Protein AF-0000000078267379 (afdb_homodimer)

Foldseek 3Di:
DDFLLNLFAQPAAAAEQAAFVVVVVCCCVVVVHFKHFHAYPVQFGQFMAGPVLVVVVVVPPPPPPVVVCVVPPPNCDPVNSVVVSVVVSRVDGNNVRTGRPAAADERGHHLVRVVCCCVVVVNQKHFYDDPRHTRGMDGPVSSVVVVDPDD/DDFLLNLFAQPAAAAEQAAAVVVVVCCCVVVVHFKHFHAYPVQFGQFMAGPVLVVVVVVPPPPPPVVVCVVPVPNCPPVNSVVVSVVVSRVDGNNVRTGRPAAADERGHHLVRVVCCCVVVVNQKHFYDDPRHTRGMDGPVSSVVVVDPDD

InterPro domains:
  IPR000644 CBS domain [PF00571] (5-57)
  IPR000644 CBS domain [PF00571] (94-147)
  IPR000644 CBS domain [PS51371] (8-65)
  IPR000644 CBS domain [PS51371] (98-151)
  IPR000644 CBS domain [SM00116] (11-59)
  IPR000644 CBS domain [SM00116] (101-148)
  IPR046342 CBS domain superfamily [G3DSA:3.10.580.10] (1-151)
  IPR046342 CBS domain superfamily [SSF54631] (3-147)
  IPR051257 Diverse Function CBS-Domain-Containing Protein [PTHR43080] (3-147)

Nearest PDB structures (foldseek):
  5awe-assembly1_A  TM=8.855E-01  e=1.152E-12  Thermus thermophilus HB8
  3fhm-assembly2_C  TM=8.788E-01  e=1.259E-11  Agrobacterium fabrum str. C58
  4esy-assembly1_B  TM=7.279E-01  e=2.235E-13  Sphaerobacter thermophilus DSM 20745
  2o16-assembly2_B  TM=8.872E-01  e=4.022E-11  Vibrio cholerae
  4noc-assembly1_A  TM=6.989E-01  e=2.493E-11  Kribbella flavida DSM 17836

Secondary structure (DSSP, 8-state):
--BHHHHSBSS---B-TTSBHHHHHHHHHHHT-SEEEEE-TTS-EEEEEEHHHHHHHHH------HHHHHHSSS---HHHHHHHHHHHHHH-BGGGTSBSS---B-TT-BHHHHHHHHHHHT-SEEEEEETTEEEEEEEHHHHHGGGS---/--BHHHH-BSS---B-TTSBHHHHHHHHHHHT-SEEEEE-TTS-EEEEEEHHHHHHHHHH-----HHHHHHSSS---HHHHHHHHHHHHHH-BGGGTSBSS---B-TT-BHHHHHHHHHHHT-SEEEEEETTEEEEEEEHHHHHGGGS---

Organism: Desulfomicrobium norvegicum (strain DSM 1741 / NCIMB 8310) (NCBI:txid52561)

pLDDT: mean 83.88, std 17.29, range [41.53, 97.88]

Structure (mmCIF, N/CA/C/O backbone):
data_AF-0000000078267379-model_v1
#
loop_
_entity.id
_entity.type
_entity.pdbx_description
1 polymer 'CBS domain-containing protein'
#
loop_
_atom_site.group_PDB
_atom_site.id
_atom_site.type_symbol
_atom_site.label_atom_id
_atom_site.label_alt_id
_atom_site.label_comp_id
_atom_site.label_asym_id
_atom_site.label_entity_id
_atom_site.label_seq_id
_atom_site.pdbx_PDB_ins_code
_atom_site.Cartn_x
_atom_site.Cartn_y
_atom_site.Cartn_z
_atom_site.occupancy
_atom_site.B_iso_or_equiv
_atom_site.auth_seq_id
_atom_site.auth_comp_id
_atom_site.auth_asym_id
_atom_site.auth_atom_id
_atom_site.pdbx_PDB_model_num
ATOM 1 N N . MET A 1 1 ? 20.172 -11.461 -12.758 1 76.62 1 MET A N 1
ATOM 2 C CA . MET A 1 1 ? 19.109 -11.227 -11.773 1 76.62 1 MET A CA 1
ATOM 3 C C . MET A 1 1 ? 18.719 -9.758 -11.75 1 76.62 1 MET A C 1
ATOM 5 O O . MET A 1 1 ? 19.562 -8.875 -11.883 1 76.62 1 MET A O 1
ATOM 9 N N . ARG A 1 2 ? 17.531 -9.445 -11.789 1 89.12 2 ARG A N 1
ATOM 10 C CA . ARG A 1 2 ? 17.078 -8.055 -11.789 1 89.12 2 ARG A CA 1
ATOM 11 C C . ARG A 1 2 ? 17.406 -7.371 -10.469 1 89.12 2 ARG A C 1
ATOM 13 O O . ARG A 1 2 ? 17.375 -8 -9.414 1 89.12 2 ARG A O 1
ATOM 20 N N . THR A 1 3 ? 17.797 -6.152 -10.609 1 94.94 3 THR A N 1
ATOM 21 C CA . THR A 1 3 ? 18.203 -5.379 -9.438 1 94.94 3 THR A CA 1
ATOM 22 C C . THR A 1 3 ? 17.281 -4.172 -9.25 1 94.94 3 THR A C 1
ATOM 24 O O . THR A 1 3 ? 16.391 -3.934 -10.055 1 94.94 3 THR A O 1
ATOM 27 N N . ALA A 1 4 ? 17.5 -3.43 -8.117 1 97.31 4 ALA A N 1
ATOM 28 C CA . ALA A 1 4 ? 16.75 -2.203 -7.844 1 97.31 4 ALA A CA 1
ATOM 29 C C . ALA A 1 4 ? 16.859 -1.224 -9.008 1 97.31 4 ALA A C 1
ATOM 31 O O . ALA A 1 4 ? 15.867 -0.611 -9.406 1 97.31 4 ALA A O 1
ATOM 32 N N . GLN A 1 5 ? 18.016 -1.087 -9.547 1 96.12 5 GLN A N 1
ATOM 33 C CA . GLN A 1 5 ? 18.25 -0.167 -10.656 1 96.12 5 GLN A CA 1
ATOM 34 C C . GLN A 1 5 ? 17.391 -0.537 -11.859 1 96.12 5 GLN A C 1
ATOM 36 O O . GLN A 1 5 ? 16.938 0.341 -12.594 1 96.12 5 GLN A O 1
ATOM 41 N N . ASP A 1 6 ? 17.141 -1.786 -12.102 1 94.94 6 ASP A N 1
ATOM 42 C CA . ASP A 1 6 ? 16.391 -2.281 -13.258 1 94.94 6 ASP A CA 1
ATOM 43 C C . ASP A 1 6 ? 14.898 -1.988 -13.117 1 94.94 6 ASP A C 1
ATOM 45 O O . ASP A 1 6 ? 14.195 -1.868 -14.117 1 94.94 6 ASP A O 1
ATOM 49 N N . ILE A 1 7 ? 14.445 -1.88 -11.828 1 94.81 7 ILE A N 1
ATOM 50 C CA . ILE A 1 7 ? 12.992 -1.864 -11.68 1 94.81 7 ILE A CA 1
ATOM 51 C C . ILE A 1 7 ? 12.547 -0.531 -11.078 1 94.81 7 ILE A C 1
ATOM 53 O O . ILE A 1 7 ? 11.359 -0.203 -11.094 1 94.81 7 ILE A O 1
ATOM 57 N N . MET A 1 8 ? 13.453 0.241 -10.578 1 96.5 8 MET A N 1
ATOM 58 C CA . MET A 1 8 ? 13.094 1.442 -9.828 1 96.5 8 MET A CA 1
ATOM 59 C C . MET A 1 8 ? 12.523 2.51 -10.758 1 96.5 8 MET A C 1
ATOM 61 O O . MET A 1 8 ? 12.805 2.508 -11.961 1 96.5 8 MET A O 1
ATOM 65 N N . THR A 1 9 ? 11.711 3.348 -10.227 1 94.31 9 THR A N 1
ATOM 66 C CA . THR A 1 9 ? 11.344 4.605 -10.867 1 94.31 9 THR A CA 1
ATOM 67 C C . THR A 1 9 ? 12.406 5.672 -10.617 1 94.31 9 THR A C 1
ATOM 69 O O . THR A 1 9 ? 12.68 6.02 -9.469 1 94.31 9 THR A O 1
ATOM 72 N N . ALA A 1 10 ? 12.93 6.172 -11.609 1 91 10 ALA A N 1
ATOM 73 C CA . ALA A 1 10 ? 14.039 7.105 -11.477 1 91 10 ALA A CA 1
ATOM 74 C C . ALA A 1 10 ? 13.539 8.523 -11.211 1 91 10 ALA A C 1
ATOM 76 O O . ALA A 1 10 ? 14.188 9.297 -10.508 1 91 10 ALA A O 1
ATOM 77 N N . GLU A 1 11 ? 12.438 8.898 -11.789 1 90 11 GLU A N 1
ATOM 78 C CA . GLU A 1 11 ? 11.852 10.211 -11.523 1 90 11 GLU A CA 1
ATOM 79 C C . GLU A 1 11 ? 11.047 10.211 -10.234 1 90 11 GLU A C 1
ATOM 81 O O . GLU A 1 11 ? 9.812 10.141 -10.266 1 90 11 GLU A O 1
ATOM 86 N N . VAL A 1 12 ? 11.789 10.43 -9.188 1 92.25 12 VAL A N 1
ATOM 87 C CA . VAL A 1 12 ? 11.172 10.312 -7.871 1 92.25 12 VAL A CA 1
ATOM 88 C C . VAL A 1 12 ? 10.469 11.617 -7.512 1 92.25 12 VAL A C 1
ATOM 90 O O . VAL A 1 12 ? 11.039 12.703 -7.652 1 92.25 12 VAL A O 1
ATOM 93 N N . ILE A 1 13 ? 9.289 11.562 -7.117 1 95.5 13 ILE A N 1
ATOM 94 C CA . ILE A 1 13 ? 8.578 12.695 -6.547 1 95.5 13 ILE A CA 1
ATOM 95 C C . ILE A 1 13 ? 8.953 12.859 -5.074 1 95.5 13 ILE A C 1
ATOM 97 O O . ILE A 1 13 ? 8.797 11.922 -4.285 1 95.5 13 ILE A O 1
ATOM 101 N N . THR A 1 14 ? 9.516 13.961 -4.758 1 96.81 14 THR A N 1
ATOM 102 C CA . THR A 1 14 ? 9.93 14.227 -3.383 1 96.81 14 THR A CA 1
ATOM 103 C C . THR A 1 14 ? 9.141 15.391 -2.797 1 96.81 14 THR A C 1
ATOM 105 O O . THR A 1 14 ? 8.398 16.062 -3.512 1 96.81 14 THR A O 1
ATOM 108 N N . ILE A 1 15 ? 9.289 15.586 -1.536 1 97.44 15 ILE A N 1
ATOM 109 C CA . ILE A 1 15 ? 8.617 16.688 -0.861 1 97.44 15 ILE A CA 1
ATOM 110 C C . ILE A 1 15 ? 9.531 17.266 0.222 1 97.44 15 ILE A C 1
ATOM 112 O O . ILE A 1 15 ? 10.391 16.547 0.758 1 97.44 15 ILE A O 1
ATOM 116 N N . SER A 1 16 ? 9.359 18.5 0.508 1 97.75 16 SER A N 1
ATOM 117 C CA . SER A 1 16 ? 10.141 19.156 1.556 1 97.75 16 SER A CA 1
ATOM 118 C C . SER A 1 16 ? 9.594 18.828 2.939 1 97.75 16 SER A C 1
ATOM 120 O O . SER A 1 16 ? 8.383 18.703 3.123 1 97.75 16 SER A O 1
ATOM 122 N N . PRO A 1 17 ? 10.508 18.719 3.951 1 96.88 17 PRO A N 1
ATOM 123 C CA . PRO A 1 17 ? 10.016 18.5 5.312 1 96.88 17 PRO A CA 1
ATOM 124 C C . PRO A 1 17 ? 9.141 19.656 5.809 1 96.88 17 PRO A C 1
ATOM 126 O O . PRO A 1 17 ? 8.352 19.484 6.738 1 96.88 17 PRO A O 1
ATOM 129 N N . ASP A 1 18 ? 9.18 20.812 5.082 1 96.31 18 ASP A N 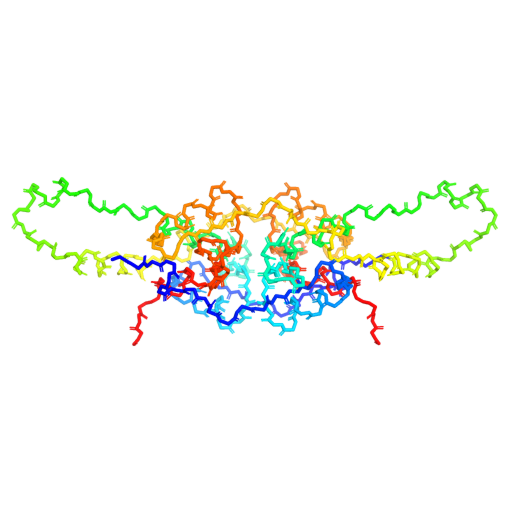1
ATOM 130 C CA . ASP A 1 18 ? 8.461 22 5.523 1 96.31 18 ASP A CA 1
ATOM 131 C C . ASP A 1 18 ? 7.109 22.109 4.82 1 96.31 18 ASP A C 1
ATOM 133 O O . ASP A 1 18 ? 6.301 22.984 5.152 1 96.31 18 ASP A O 1
ATOM 137 N N . ALA A 1 19 ? 6.914 21.266 3.834 1 96 19 ALA A N 1
ATOM 138 C CA . ALA A 1 19 ? 5.637 21.297 3.121 1 96 19 ALA A CA 1
ATOM 139 C C . ALA A 1 19 ? 4.484 20.938 4.051 1 96 19 ALA A C 1
ATOM 141 O O . ALA A 1 19 ? 4.688 20.281 5.078 1 96 19 ALA A O 1
ATOM 142 N N . ASP A 1 20 ? 3.293 21.391 3.701 1 93.31 20 ASP A N 1
ATOM 143 C CA . ASP A 1 20 ? 2.094 21.062 4.461 1 93.31 20 ASP A CA 1
ATOM 144 C C . ASP A 1 20 ? 1.658 19.625 4.195 1 93.31 20 ASP A C 1
ATOM 146 O O . ASP A 1 20 ? 1.809 19.109 3.078 1 93.31 20 ASP A O 1
ATOM 150 N N . ILE A 1 21 ? 1.063 19.078 5.215 1 92.12 21 ILE A N 1
ATOM 151 C CA . ILE A 1 21 ? 0.559 17.719 5.105 1 92.12 21 ILE A CA 1
ATOM 152 C C . ILE A 1 21 ? -0.485 17.641 3.994 1 92.12 21 ILE A C 1
ATOM 154 O O . ILE A 1 21 ? -0.557 16.641 3.268 1 92.12 21 ILE A O 1
ATOM 158 N N . THR A 1 22 ? -1.27 18.703 3.861 1 91.19 22 THR A N 1
ATOM 159 C CA . THR A 1 22 ? -2.299 18.734 2.826 1 91.19 22 THR A CA 1
ATOM 160 C C . THR A 1 22 ? -1.674 18.609 1.439 1 91.19 22 THR A C 1
ATOM 162 O O . THR A 1 22 ? -2.221 17.938 0.564 1 91.19 22 THR A O 1
ATOM 165 N N . GLU A 1 23 ? -0.557 19.266 1.255 1 94 23 GLU A N 1
ATOM 166 C CA . GLU A 1 23 ? 0.161 19.141 -0.01 1 94 23 GLU A CA 1
ATOM 167 C C . GLU A 1 23 ? 0.635 17.703 -0.234 1 94 23 GLU A C 1
ATOM 169 O O . GLU A 1 23 ? 0.524 17.172 -1.342 1 94 23 GLU A O 1
ATOM 174 N N . ALA A 1 24 ? 1.154 17.125 0.844 1 95.25 24 ALA A N 1
ATOM 175 C CA . ALA A 1 24 ? 1.625 15.742 0.766 1 95.25 24 ALA A CA 1
ATOM 176 C C . ALA A 1 24 ? 0.489 14.797 0.385 1 95.25 24 ALA A C 1
ATOM 178 O O . ALA A 1 24 ? 0.649 13.945 -0.494 1 95.25 24 ALA A O 1
ATOM 179 N N . VAL A 1 25 ? -0.661 14.984 1.004 1 94 25 VAL A N 1
ATOM 180 C CA . VAL A 1 25 ? -1.819 14.133 0.742 1 94 25 VAL A CA 1
ATOM 181 C C . VAL A 1 25 ? -2.236 14.266 -0.721 1 94 25 VAL A C 1
ATOM 183 O O . VAL A 1 25 ? -2.496 13.266 -1.393 1 94 25 VAL A O 1
ATOM 186 N N . LYS A 1 26 ? -2.246 15.469 -1.192 1 94.44 26 LYS A N 1
ATOM 187 C CA . LYS A 1 26 ? -2.625 15.719 -2.58 1 94.44 26 LYS A CA 1
ATOM 188 C C . LYS A 1 26 ? -1.679 15 -3.543 1 94.44 26 LYS A C 1
ATOM 190 O O . LYS A 1 26 ? -2.121 14.375 -4.508 1 94.44 26 LYS A O 1
ATOM 195 N N . ILE A 1 27 ? -0.429 15.078 -3.316 1 95.5 27 ILE A N 1
ATOM 196 C CA . ILE A 1 27 ? 0.559 14.438 -4.18 1 95.5 27 ILE A CA 1
ATOM 197 C C . ILE A 1 27 ? 0.364 12.93 -4.148 1 95.5 27 ILE A C 1
ATOM 199 O O . ILE A 1 27 ? 0.329 12.281 -5.199 1 95.5 27 ILE A O 1
ATOM 203 N N . LEU A 1 28 ? 0.22 12.367 -2.922 1 95.25 28 LEU A N 1
ATOM 204 C CA . LEU A 1 28 ? 0.049 10.93 -2.768 1 95.25 28 LEU A CA 1
ATOM 205 C C . LEU A 1 28 ? -1.178 10.445 -3.531 1 95.25 28 LEU A C 1
ATOM 207 O O . LEU A 1 28 ? -1.12 9.422 -4.223 1 95.25 28 LEU A O 1
ATOM 211 N N . LEU A 1 29 ? -2.24 11.195 -3.451 1 93.19 29 LEU A N 1
ATOM 212 C CA . LEU A 1 29 ? -3.488 10.805 -4.102 1 93.19 29 LEU A CA 1
ATOM 213 C C . LEU A 1 29 ? -3.404 11.016 -5.609 1 93.19 29 LEU A C 1
ATOM 215 O O . LEU A 1 29 ? -3.73 10.117 -6.383 1 93.19 29 LEU A O 1
ATOM 219 N N . ASP A 1 30 ? -2.941 12.18 -6.055 1 93.88 30 ASP A N 1
ATOM 220 C CA . ASP A 1 30 ? -2.914 12.555 -7.465 1 93.88 30 ASP A CA 1
ATOM 221 C C . ASP A 1 30 ? -1.952 11.664 -8.25 1 93.88 30 ASP A C 1
ATOM 223 O O . ASP A 1 30 ? -2.24 11.281 -9.383 1 93.88 30 ASP A O 1
ATOM 227 N N . LYS A 1 31 ? -0.85 11.32 -7.641 1 92.75 31 LYS A N 1
ATOM 228 C CA . LYS A 1 31 ? 0.178 10.57 -8.359 1 92.75 31 LYS A CA 1
ATOM 229 C C . LYS A 1 31 ? 0.028 9.07 -8.117 1 92.75 31 LYS A C 1
ATOM 231 O O . LYS A 1 31 ? 0.672 8.266 -8.789 1 92.75 31 LYS A O 1
ATOM 236 N N . GLY A 1 32 ? -0.774 8.711 -7.145 1 90.31 32 GLY A N 1
ATOM 237 C CA . GLY A 1 32 ? -1.038 7.305 -6.867 1 90.31 32 GLY A CA 1
ATOM 238 C C . GLY A 1 32 ? 0.148 6.586 -6.258 1 90.31 32 GLY A C 1
ATOM 239 O O . GLY A 1 32 ? 0.406 5.422 -6.582 1 90.31 32 GLY A O 1
ATOM 240 N N . VAL A 1 33 ? 0.951 7.281 -5.5 1 92.31 33 VAL A N 1
ATOM 241 C CA . VAL A 1 33 ? 2.113 6.668 -4.863 1 92.31 33 VAL A CA 1
ATOM 242 C C . VAL A 1 33 ? 1.835 6.453 -3.377 1 92.31 33 VAL A C 1
ATOM 244 O O . VAL A 1 33 ? 1.021 7.16 -2.781 1 92.31 33 VAL A O 1
ATOM 247 N N . ASN A 1 34 ? 2.525 5.52 -2.758 1 93.12 34 ASN A N 1
ATOM 248 C CA . ASN A 1 34 ? 2.275 5.156 -1.366 1 93.12 34 ASN A CA 1
ATOM 249 C C . ASN A 1 34 ? 3.213 5.895 -0.416 1 93.12 34 ASN A C 1
ATOM 251 O O . ASN A 1 34 ? 2.945 5.984 0.783 1 93.12 34 ASN A O 1
ATOM 255 N N . GLY A 1 35 ? 4.285 6.379 -0.982 1 94.69 35 GLY A N 1
ATOM 256 C CA . GLY A 1 35 ? 5.281 7.055 -0.163 1 94.69 35 GLY A CA 1
ATOM 257 C C . GLY A 1 35 ? 6.016 8.156 -0.902 1 94.69 35 GLY A C 1
ATOM 258 O O . GLY A 1 35 ? 6.242 8.055 -2.109 1 94.69 35 GLY A O 1
ATOM 259 N N . LEU A 1 36 ? 6.395 9.156 -0.144 1 96.5 36 LEU A N 1
ATOM 260 C CA . LEU A 1 36 ? 7.125 10.32 -0.654 1 96.5 36 LEU A CA 1
ATOM 261 C C . LEU A 1 36 ? 8.445 10.5 0.085 1 96.5 36 LEU A C 1
ATOM 263 O O . LEU A 1 36 ? 8.453 10.859 1.265 1 96.5 36 LEU A O 1
ATOM 267 N N . PRO A 1 37 ? 9.57 10.273 -0.581 1 97.12 37 PRO A N 1
ATOM 268 C CA . PRO A 1 37 ? 10.82 10.688 0.059 1 97.12 37 PRO A CA 1
ATOM 269 C C . PRO A 1 37 ? 10.844 12.172 0.424 1 97.12 37 PRO A C 1
ATOM 271 O O . PRO A 1 37 ? 10.336 13 -0.336 1 97.12 37 PRO A O 1
ATOM 274 N N . VAL A 1 38 ? 11.281 12.43 1.59 1 97.31 38 VAL A N 1
ATOM 275 C CA . VAL A 1 38 ? 11.398 13.805 2.061 1 97.31 38 VAL A CA 1
ATOM 276 C C . VAL A 1 38 ? 12.844 14.273 1.921 1 97.31 38 VAL A C 1
ATOM 278 O O . VAL A 1 38 ? 13.766 13.656 2.471 1 97.31 38 VAL A O 1
ATOM 281 N N . VAL A 1 39 ? 12.992 15.297 1.175 1 96.31 39 VAL A N 1
ATOM 282 C CA . VAL A 1 39 ? 14.32 15.812 0.859 1 96.31 39 VAL A CA 1
ATOM 283 C C . VAL A 1 39 ? 14.438 17.266 1.327 1 96.31 39 VAL A C 1
ATOM 285 O O . VAL A 1 39 ? 13.508 18.047 1.174 1 96.31 39 VAL A O 1
ATOM 288 N N . ASP A 1 40 ? 15.578 17.547 1.979 1 94.38 40 ASP A N 1
ATOM 289 C CA . ASP A 1 40 ? 15.758 18.906 2.479 1 94.38 40 ASP A CA 1
ATOM 290 C C . ASP A 1 40 ? 16.266 19.828 1.374 1 94.38 40 ASP A C 1
ATOM 292 O O . ASP A 1 40 ? 16.344 19.438 0.21 1 94.38 40 ASP A O 1
ATOM 296 N N . GLU A 1 41 ? 16.531 21.047 1.739 1 94.19 41 GLU A N 1
ATOM 297 C CA . GLU A 1 41 ? 16.906 22.078 0.778 1 94.19 41 GLU A CA 1
ATOM 298 C C . GLU A 1 41 ? 18.219 21.734 0.095 1 94.19 41 GLU A C 1
ATOM 300 O O . GLU A 1 41 ? 18.484 22.188 -1.023 1 94.19 41 GLU A O 1
ATOM 305 N N . SER A 1 42 ? 19.109 20.906 0.68 1 91.94 42 SER A N 1
ATOM 306 C CA . SER A 1 42 ? 20.406 20.531 0.134 1 91.94 42 SER A CA 1
ATOM 307 C C . SER A 1 42 ? 20.312 19.281 -0.739 1 91.94 42 SER A C 1
ATOM 309 O O . SER A 1 42 ? 21.312 18.812 -1.263 1 91.94 42 SER A O 1
ATOM 311 N N . GLY A 1 43 ? 19.109 18.703 -0.801 1 90.12 43 GLY A N 1
ATOM 312 C CA . GLY A 1 43 ? 18.906 17.531 -1.633 1 90.12 43 GLY A CA 1
ATOM 313 C C . GLY A 1 43 ? 19.156 16.234 -0.894 1 90.12 43 GLY A C 1
ATOM 314 O O . GLY A 1 43 ? 19.203 15.156 -1.508 1 90.12 43 GLY A O 1
ATOM 315 N N . HIS A 1 44 ? 19.297 16.297 0.443 1 92.25 44 HIS A N 1
ATOM 316 C CA . HIS A 1 44 ? 19.516 15.102 1.235 1 92.25 44 HIS A CA 1
ATOM 317 C C . HIS A 1 44 ? 18.203 14.438 1.631 1 92.25 44 HIS A C 1
ATOM 319 O O . HIS A 1 44 ? 17.25 15.125 1.986 1 92.25 44 HIS A O 1
ATOM 325 N N . LEU A 1 45 ? 18.203 13.156 1.522 1 94.88 45 LEU A N 1
ATOM 326 C CA . LEU A 1 45 ? 17.078 12.383 2 1 94.88 45 LEU A CA 1
ATOM 327 C C . LEU A 1 45 ? 16.984 12.422 3.523 1 94.88 45 LEU A C 1
ATOM 329 O O . LEU A 1 45 ? 17.891 11.922 4.211 1 94.88 45 LEU A O 1
ATOM 333 N N . VAL A 1 46 ? 15.914 12.992 4.074 1 94.81 46 VAL A N 1
ATOM 334 C CA . VAL A 1 46 ? 15.859 13.172 5.52 1 94.81 46 VAL A CA 1
ATOM 335 C C . VAL A 1 46 ? 14.711 12.359 6.102 1 94.81 46 VAL A C 1
ATOM 337 O O . VAL A 1 46 ? 14.531 12.297 7.32 1 94.81 46 VAL A O 1
ATOM 340 N N . GLY A 1 47 ? 13.898 11.797 5.289 1 95.31 47 GLY A N 1
ATOM 341 C CA . GLY A 1 47 ? 12.781 10.992 5.758 1 95.31 47 GLY A CA 1
ATOM 342 C C . GLY A 1 47 ? 11.945 10.422 4.629 1 95.31 47 GLY A C 1
ATOM 343 O O . GLY A 1 47 ? 12.336 10.484 3.463 1 95.31 47 GLY A O 1
ATOM 344 N N . ILE A 1 48 ? 10.859 9.852 4.992 1 96.38 48 ILE A N 1
ATOM 345 C CA . ILE A 1 48 ? 9.852 9.359 4.055 1 96.38 48 ILE A CA 1
ATOM 346 C C . ILE A 1 48 ? 8.469 9.461 4.684 1 96.38 48 ILE A C 1
ATOM 348 O O . ILE A 1 48 ? 8.297 9.195 5.879 1 96.38 48 ILE A O 1
ATOM 352 N N . LEU A 1 49 ? 7.531 9.93 3.932 1 96.31 49 LEU A N 1
ATOM 353 C CA . LEU A 1 49 ? 6.141 10.008 4.375 1 96.31 49 LEU A CA 1
ATOM 354 C C . LEU A 1 49 ? 5.258 9.07 3.561 1 96.31 49 LEU A C 1
ATOM 356 O O . LEU A 1 49 ? 5.113 9.242 2.348 1 96.31 49 LEU A O 1
ATOM 360 N N . CYS A 1 50 ? 4.676 8.102 4.199 1 95.69 50 CYS A N 1
ATOM 361 C CA . CYS A 1 50 ? 3.816 7.137 3.523 1 95.69 50 CYS A CA 1
ATOM 362 C C . CYS A 1 50 ? 2.352 7.371 3.871 1 95.69 50 CYS A C 1
ATOM 364 O O . CYS A 1 50 ? 2.043 8.07 4.84 1 95.69 50 CYS A O 1
ATOM 366 N N . GLN A 1 51 ? 1.523 6.812 3.014 1 94.06 51 GLN A N 1
ATOM 367 C CA . GLN A 1 51 ? 0.093 6.859 3.299 1 94.06 51 GLN A CA 1
ATOM 368 C C . GLN A 1 51 ? -0.206 6.336 4.703 1 94.06 51 GLN A C 1
ATOM 370 O O . GLN A 1 51 ? -1.036 6.902 5.418 1 94.06 51 GLN A O 1
ATOM 375 N N . SER A 1 52 ? 0.515 5.316 5.113 1 92.62 52 SER A N 1
ATOM 376 C CA . SER A 1 52 ? 0.297 4.711 6.426 1 92.62 52 SER A CA 1
ATOM 377 C C . SER A 1 52 ? 0.619 5.691 7.547 1 92.62 52 SER A C 1
ATOM 379 O O . SER A 1 52 ? -0.011 5.66 8.609 1 92.62 52 SER A O 1
ATOM 381 N N . ASP A 1 53 ? 1.614 6.492 7.398 1 91.81 53 ASP A N 1
ATOM 382 C CA . ASP A 1 53 ? 1.959 7.504 8.391 1 91.81 53 ASP A CA 1
ATOM 383 C C . ASP A 1 53 ? 0.8 8.477 8.609 1 91.81 53 ASP A C 1
ATOM 385 O O . ASP A 1 53 ? 0.527 8.875 9.742 1 91.81 53 ASP A O 1
ATOM 389 N N . LEU A 1 54 ? 0.16 8.82 7.512 1 92.25 54 LEU A N 1
ATOM 390 C CA . LEU A 1 54 ? -0.928 9.789 7.574 1 92.25 54 LEU A CA 1
ATOM 391 C C . LEU A 1 54 ? -2.193 9.156 8.141 1 92.25 54 LEU A C 1
ATOM 393 O O . LEU A 1 54 ? -2.953 9.805 8.859 1 92.25 54 LEU A O 1
ATOM 397 N N . VAL A 1 55 ? -2.406 7.906 7.797 1 91.88 55 VAL A N 1
ATOM 398 C CA . VAL A 1 55 ? -3.539 7.184 8.367 1 91.88 55 VAL A CA 1
ATOM 399 C C . VAL A 1 55 ? -3.367 7.066 9.883 1 91.88 55 VAL A C 1
ATOM 401 O O . VAL A 1 55 ? -4.344 7.145 10.633 1 91.88 55 VAL A O 1
ATOM 404 N N . ARG A 1 56 ? -2.15 6.852 10.297 1 88.75 56 ARG A N 1
ATOM 405 C CA . ARG A 1 56 ? -1.854 6.793 11.727 1 88.75 56 ARG A CA 1
ATOM 406 C C . ARG A 1 56 ? -2.238 8.094 12.422 1 88.75 56 ARG A C 1
ATOM 408 O O . ARG A 1 56 ? -2.703 8.078 13.562 1 88.75 56 ARG A O 1
ATOM 415 N N . MET A 1 57 ? -2.023 9.156 11.727 1 82.06 57 MET A N 1
ATOM 416 C CA . MET A 1 57 ? -2.398 10.453 12.273 1 82.06 57 MET A CA 1
ATOM 417 C C . MET A 1 57 ? -3.908 10.547 12.469 1 82.06 57 MET A C 1
ATOM 419 O O . MET A 1 57 ? -4.379 11.227 13.391 1 82.06 57 MET A O 1
ATOM 423 N N . GLN A 1 58 ? -4.637 9.992 11.594 1 77.88 58 GLN A N 1
ATOM 424 C CA . GLN A 1 58 ? -6.094 9.961 11.688 1 77.88 58 GLN A CA 1
ATOM 425 C C . GLN A 1 58 ? -6.551 9.195 12.922 1 77.88 58 GLN A C 1
ATOM 427 O O . GLN A 1 58 ? -7.562 9.539 13.539 1 77.88 58 GLN A O 1
ATOM 432 N N . LYS A 1 59 ? -5.867 8.195 13.281 1 73.5 59 LYS A N 1
ATOM 433 C CA . LYS A 1 59 ? -6.172 7.387 14.453 1 73.5 59 LYS A CA 1
ATOM 434 C C . LYS A 1 59 ? -6.055 8.211 15.734 1 73.5 59 LYS A C 1
ATOM 436 O O . LYS A 1 59 ? -6.82 8.016 16.688 1 73.5 59 LYS A O 1
ATOM 441 N N . SER A 1 60 ? -5 8.945 15.859 1 62.22 60 SER A N 1
ATOM 442 C CA . SER A 1 60 ? -4.613 9.609 17.094 1 62.22 60 SER A CA 1
ATOM 443 C C . SER A 1 60 ? -5.445 10.867 17.344 1 62.22 60 SER A C 1
ATOM 445 O O . SER A 1 60 ? -5.305 11.523 18.375 1 62.22 60 SER A O 1
ATOM 447 N N . LEU A 1 61 ? -6.172 11.203 16.438 1 54.5 61 LEU A N 1
ATOM 448 C CA . LEU A 1 61 ? -6.875 12.461 16.703 1 54.5 61 LEU A CA 1
ATOM 449 C C . LEU A 1 61 ? -7.793 12.328 17.906 1 54.5 61 LEU A C 1
ATOM 451 O O . LEU A 1 61 ? -8.68 11.477 17.938 1 54.5 61 LEU A O 1
ATOM 455 N N . PRO A 1 62 ? -7.23 12.836 19 1 47.72 62 PRO A N 1
ATOM 456 C CA . PRO A 1 62 ? -7.988 12.812 20.25 1 47.72 62 PRO A CA 1
ATOM 457 C C . PRO A 1 62 ? -9.367 13.461 20.109 1 47.72 62 PRO A C 1
ATOM 459 O O . PRO A 1 62 ? -9.484 14.547 19.547 1 47.72 62 PRO A O 1
ATOM 462 N N . ILE A 1 63 ? -10.359 12.695 19.828 1 47.41 63 ILE A N 1
ATOM 463 C CA . ILE A 1 63 ? -11.672 13.289 20.062 1 47.41 63 ILE A CA 1
ATOM 464 C C . ILE A 1 63 ? -11.664 14.039 21.391 1 47.41 63 ILE A C 1
ATOM 466 O O . ILE A 1 63 ? -11.281 13.477 22.422 1 47.41 63 ILE A O 1
ATOM 470 N N . PRO A 1 64 ? -11.656 15.273 21.375 1 45.38 64 PRO A N 1
ATOM 471 C CA . PRO A 1 64 ? -11.828 15.875 22.688 1 45.38 64 PRO A CA 1
ATOM 472 C C . PRO A 1 64 ? -12.875 15.148 23.531 1 45.38 64 PRO A C 1
ATOM 474 O O . PRO A 1 64 ? -13.891 14.695 23 1 45.38 64 PRO A O 1
ATOM 477 N N . SER A 1 65 ? -12.438 14.492 24.5 1 41.53 65 SER A N 1
ATOM 478 C CA . SER A 1 65 ? -13.328 13.852 25.453 1 41.53 65 SER A CA 1
ATOM 479 C C . SER A 1 65 ? -14.531 14.734 25.766 1 41.53 65 SER A C 1
ATOM 481 O O . SER A 1 65 ? -14.438 15.961 25.703 1 41.53 65 SER A O 1
ATOM 483 N N . LEU A 1 66 ? -15.648 14.156 25.547 1 46.25 66 LEU A N 1
ATOM 484 C CA . LEU A 1 66 ? -16.859 14.766 26.078 1 46.25 66 LEU A CA 1
ATOM 485 C C . LEU A 1 66 ? -16.562 15.57 27.344 1 46.25 66 LEU A C 1
ATOM 487 O O . LEU A 1 66 ? -17.141 16.641 27.562 1 46.25 66 LEU A O 1
ATOM 491 N N . PHE A 1 67 ? -15.633 15.07 28.094 1 46.91 67 PHE A N 1
ATOM 492 C CA . PHE A 1 67 ? -15.359 15.711 29.375 1 46.91 67 PHE A CA 1
ATOM 493 C C . PHE A 1 67 ? -14.766 17.094 29.172 1 46.91 67 PHE A C 1
ATOM 495 O O . PHE A 1 67 ? -15.031 18.016 29.953 1 46.91 67 PHE A O 1
ATOM 502 N N . THR A 1 68 ? -14 17.203 28.219 1 45.88 68 THR A N 1
ATOM 503 C CA . THR A 1 68 ? -13.5 18.547 27.984 1 45.88 68 THR A CA 1
ATOM 504 C C . THR A 1 68 ? -14.617 19.453 27.484 1 45.88 68 THR A C 1
ATOM 506 O O . THR A 1 68 ? -14.656 20.641 27.812 1 45.88 68 THR A O 1
ATOM 509 N N . LEU A 1 69 ? -15.414 18.906 26.703 1 45.44 69 LEU A N 1
ATOM 510 C CA . LEU A 1 69 ? -16.578 19.672 26.266 1 45.44 69 LEU A CA 1
ATOM 511 C C . LEU A 1 69 ? -17.469 20.016 27.453 1 45.44 69 LEU A C 1
ATOM 513 O O . LEU A 1 69 ? -18.016 21.125 27.531 1 45.44 69 LEU A O 1
ATOM 517 N N . LEU A 1 70 ? -17.719 19.062 28.281 1 51.5 70 LEU A N 1
ATOM 518 C CA . LEU A 1 70 ? -18.578 19.359 29.422 1 51.5 70 LEU A CA 1
ATOM 519 C C . LEU A 1 70 ? -17.938 20.406 30.344 1 51.5 70 LEU A C 1
ATOM 521 O O . LEU A 1 70 ? -18.641 21.188 30.969 1 51.5 70 LEU A O 1
ATOM 525 N N . ASP A 1 71 ? -16.734 20.312 30.578 1 49.25 71 ASP A N 1
ATOM 526 C CA . ASP A 1 71 ? -16.188 21.297 31.516 1 49.25 71 ASP A CA 1
ATOM 527 C C . ASP A 1 71 ? -16.281 22.703 30.953 1 49.25 71 ASP A C 1
ATOM 529 O O . ASP A 1 71 ? -16.406 23.672 31.719 1 49.25 71 ASP A O 1
ATOM 533 N N . GLY A 1 72 ? -15.836 23 29.594 1 48.28 72 GLY A N 1
ATOM 534 C CA . GLY A 1 72 ? -15.953 24.375 29.156 1 48.28 72 GLY A CA 1
ATOM 535 C C . GLY A 1 72 ? -17.328 24.703 28.578 1 48.28 72 GLY A C 1
ATOM 536 O O . GLY A 1 72 ? -18 23.828 28.031 1 48.28 72 GLY A O 1
ATOM 537 N N . PHE A 1 73 ? -18.328 25.234 29.172 1 48.16 73 PHE A N 1
ATOM 538 C CA . PHE A 1 73 ? -19.594 25.828 28.766 1 48.16 73 PHE A CA 1
ATOM 539 C C . PHE A 1 73 ? -19.578 26.188 27.281 1 48.16 73 PHE A C 1
ATOM 541 O O . PHE A 1 73 ? -20.469 26.875 26.797 1 48.16 73 PHE A O 1
ATOM 548 N N . VAL A 1 74 ? -18.469 26.391 26.625 1 47.12 74 VAL A N 1
ATOM 549 C CA . VAL A 1 74 ? -18.562 26.766 25.219 1 47.12 74 VAL A CA 1
ATOM 550 C C . VAL A 1 74 ? -19 25.562 24.391 1 47.12 74 VAL A C 1
ATOM 552 O O . VAL A 1 74 ? -18.312 24.531 24.375 1 47.12 74 VAL A O 1
ATOM 555 N N . PRO A 1 75 ? -20.234 25.328 24.109 1 47.88 75 PRO A N 1
ATOM 556 C CA . PRO A 1 75 ? -20.766 24.312 23.203 1 47.88 75 PRO A CA 1
ATOM 557 C C . PRO A 1 75 ? -19.938 24.156 21.938 1 47.88 75 PRO A C 1
ATOM 559 O O . PRO A 1 75 ? -19.812 25.094 21.156 1 47.88 75 PRO A O 1
ATOM 562 N N . LEU A 1 76 ? -18.656 23.906 21.922 1 49.78 76 LEU A N 1
ATOM 563 C CA . LEU A 1 76 ? -18.031 23.75 20.609 1 49.78 76 LEU A CA 1
ATOM 564 C C . LEU A 1 76 ? -18.734 22.656 19.812 1 49.78 76 LEU A C 1
ATOM 566 O O . LEU A 1 76 ? -18.875 21.531 20.281 1 49.78 76 LEU A O 1
ATOM 570 N N . SER A 1 77 ? -19.625 23 18.922 1 50.81 77 SER A N 1
ATOM 571 C CA . SER A 1 77 ? -20.344 22.109 18.016 1 50.81 77 SER A CA 1
ATOM 572 C C . SER A 1 77 ? -19.391 21.094 17.375 1 50.81 77 SER A C 1
ATOM 574 O O . SER A 1 77 ? -18.188 21.344 17.266 1 50.81 77 SER A O 1
ATOM 576 N N . SER A 1 78 ? -19.844 19.828 17.453 1 55.25 78 SER A N 1
ATOM 577 C CA . SER A 1 78 ? -19.234 18.688 16.766 1 55.25 78 SER A CA 1
ATOM 578 C C . SER A 1 78 ? -18.547 19.125 15.484 1 55.25 78 SER A C 1
ATOM 580 O O . SER A 1 78 ? -17.453 18.641 15.164 1 55.25 78 SER A O 1
ATOM 582 N N . SER A 1 79 ? -19.203 20.172 14.82 1 56.5 79 SER A N 1
ATOM 583 C CA . SER A 1 79 ? -18.672 20.703 13.57 1 56.5 79 SER A CA 1
ATOM 584 C C . SER A 1 79 ? -17.422 21.516 13.812 1 56.5 79 SER A C 1
ATOM 586 O O . SER A 1 79 ? -16.484 21.469 13.008 1 56.5 79 SER A O 1
ATOM 588 N N . ALA A 1 80 ? -17.391 22.266 14.898 1 57.12 80 ALA A N 1
ATOM 589 C CA . ALA A 1 80 ? -16.25 23.125 15.203 1 57.12 80 ALA A CA 1
ATOM 590 C C . ALA A 1 80 ? -15.023 22.297 15.578 1 57.12 80 ALA A C 1
ATOM 592 O O . ALA A 1 80 ? -13.898 22.625 15.188 1 57.12 80 ALA A O 1
ATOM 593 N N . LEU A 1 81 ? -15.305 21.328 16.312 1 57.03 81 LEU A N 1
ATOM 594 C CA . LEU A 1 81 ? -14.219 20.438 16.703 1 57.03 81 LEU A CA 1
ATOM 595 C C . LEU A 1 81 ? -13.648 19.703 15.492 1 57.03 81 LEU A C 1
ATOM 597 O O . LEU A 1 81 ? -12.43 19.562 15.375 1 57.03 81 LEU A O 1
ATOM 601 N N . LEU A 1 82 ? -14.602 19.25 14.695 1 58.31 82 LEU A N 1
ATOM 602 C CA . LEU A 1 82 ? -14.164 18.625 13.445 1 58.31 82 LEU A CA 1
ATOM 603 C C . LEU A 1 82 ? -13.344 19.609 12.617 1 58.31 82 LEU A C 1
ATOM 605 O O . LEU A 1 82 ? -12.312 19.234 12.047 1 58.31 82 LEU A O 1
ATOM 609 N N . GLU A 1 83 ? -13.773 20.844 12.578 1 59 83 GLU A N 1
ATOM 610 C CA . GLU A 1 83 ? -13.078 21.875 11.805 1 59 83 GLU A CA 1
ATOM 611 C C . GLU A 1 83 ? -11.711 22.188 12.406 1 59 83 GLU A C 1
ATOM 613 O O . GLU A 1 83 ? -10.742 22.391 11.672 1 59 83 GLU A O 1
ATOM 618 N N . ALA A 1 84 ? -11.688 22.219 13.688 1 59.72 84 ALA A N 1
ATOM 619 C CA . ALA A 1 84 ? -10.422 22.5 14.367 1 59.72 84 ALA A CA 1
ATOM 620 C C . ALA A 1 84 ? -9.414 21.391 14.109 1 59.72 84 ALA A C 1
ATOM 622 O O . ALA A 1 84 ? -8.219 21.641 13.938 1 59.72 84 ALA A O 1
ATOM 623 N N . GLU A 1 85 ? -9.914 20.234 14.078 1 61.5 85 GLU A N 1
ATOM 624 C CA . GLU A 1 85 ? -9.062 19.078 13.82 1 61.5 85 GLU A CA 1
ATOM 625 C C . GLU A 1 85 ? -8.516 19.094 12.398 1 61.5 85 GLU A C 1
ATOM 627 O O . GLU A 1 85 ? -7.332 18.828 12.18 1 61.5 85 GLU A O 1
ATOM 632 N N . VAL A 1 86 ? -9.359 19.359 11.562 1 60.53 86 VAL A N 1
ATOM 633 C CA . VAL A 1 86 ? -8.945 19.469 10.164 1 60.53 86 VAL A CA 1
ATOM 634 C C . VAL A 1 86 ? -7.918 20.578 10.023 1 60.53 86 VAL A C 1
ATOM 636 O O . VAL A 1 86 ? -6.93 20.438 9.297 1 60.53 86 VAL A O 1
ATOM 639 N N . LYS A 1 87 ? -8.164 21.516 10.773 1 59.56 87 LYS A N 1
ATOM 640 C CA . LYS A 1 87 ? -7.25 22.656 10.742 1 59.56 87 LYS A CA 1
ATOM 641 C C . LYS A 1 87 ? -5.887 22.297 11.32 1 59.56 87 LYS A C 1
ATOM 643 O O . LYS A 1 87 ? -4.852 22.734 10.82 1 59.56 87 LYS A O 1
ATOM 648 N N . ARG A 1 88 ? -5.93 21.547 12.375 1 62.84 88 ARG A N 1
ATOM 649 C CA . ARG A 1 88 ? -4.672 21.125 12.984 1 62.84 88 ARG A CA 1
ATOM 650 C C . ARG A 1 88 ? -3.889 20.219 12.047 1 62.84 88 ARG A C 1
ATOM 652 O O . ARG A 1 88 ? -2.676 20.375 11.891 1 62.84 88 ARG A O 1
ATOM 659 N N . ILE A 1 89 ? -4.598 19.312 11.5 1 61.59 89 ILE A N 1
ATOM 660 C CA . ILE A 1 89 ? -3.936 18.438 10.539 1 61.59 89 ILE A CA 1
ATOM 661 C C . ILE A 1 89 ? -3.432 19.266 9.352 1 61.59 89 ILE A C 1
ATOM 663 O O . ILE A 1 89 ? -2.301 19.078 8.898 1 61.59 89 ILE A O 1
ATOM 667 N N . ALA A 1 90 ? -4.375 20.219 9.031 1 61.5 90 ALA A N 1
ATOM 668 C CA . ALA A 1 90 ? -4.008 21.094 7.93 1 61.5 90 ALA A CA 1
ATOM 669 C C . ALA A 1 90 ? -2.822 21.984 8.305 1 61.5 90 ALA A C 1
ATOM 671 O O . ALA A 1 90 ? -2.066 22.422 7.434 1 61.5 90 ALA A O 1
ATOM 672 N N . ALA A 1 91 ? -2.643 22.078 9.57 1 66.56 91 ALA A N 1
ATOM 673 C CA . ALA A 1 91 ? -1.575 22.969 10.016 1 66.56 91 ALA A CA 1
ATOM 674 C C . ALA A 1 91 ? -0.284 22.188 10.273 1 66.56 91 ALA A C 1
ATOM 676 O O . ALA A 1 91 ? 0.768 22.781 10.516 1 66.56 91 ALA A O 1
ATOM 677 N N . SER A 1 92 ? -0.312 20.953 10.078 1 85.56 92 SER A N 1
ATOM 678 C CA . SER A 1 92 ? 0.874 20.141 10.336 1 85.56 92 SER A CA 1
ATOM 679 C C . SER A 1 92 ? 1.771 20.062 9.102 1 85.56 92 SER A C 1
ATOM 681 O O . SER A 1 92 ? 1.302 20.234 7.973 1 85.56 92 SER A O 1
ATOM 683 N N . LYS A 1 93 ? 3.076 19.969 9.422 1 94.25 93 LYS A N 1
ATOM 684 C CA . LYS A 1 93 ? 4.086 19.859 8.375 1 94.25 93 LYS A CA 1
ATOM 685 C C . LYS A 1 93 ? 4.484 18.406 8.141 1 94.25 93 LYS A C 1
ATOM 687 O O . LYS A 1 93 ? 4.238 17.547 8.992 1 94.25 93 LYS A O 1
ATOM 692 N N . VAL A 1 94 ? 5.043 18.125 6.988 1 96.31 94 VAL A N 1
ATOM 693 C CA . VAL A 1 94 ? 5.531 16.812 6.613 1 96.31 94 VAL A CA 1
ATOM 694 C C . VAL A 1 94 ? 6.492 16.281 7.676 1 96.31 94 VAL A C 1
ATOM 696 O O . VAL A 1 94 ? 6.441 15.109 8.055 1 96.31 94 VAL A O 1
ATOM 699 N N . SER A 1 95 ? 7.293 17.141 8.297 1 95.06 95 SER A N 1
ATOM 700 C CA . SER A 1 95 ? 8.281 16.766 9.297 1 95.06 95 SER A CA 1
ATOM 701 C C . SER A 1 95 ? 7.613 16.203 10.547 1 95.06 95 SER A C 1
ATOM 703 O O . SER A 1 95 ? 8.227 15.438 11.297 1 95.06 95 SER A O 1
ATOM 705 N N . ASP A 1 96 ? 6.363 16.5 10.766 1 92.38 96 ASP A N 1
ATOM 706 C CA . ASP A 1 96 ? 5.641 16.062 11.953 1 92.38 96 ASP A CA 1
ATOM 707 C C . ASP A 1 96 ? 5.148 14.625 11.797 1 92.38 96 ASP A C 1
ATOM 709 O O . ASP A 1 96 ? 4.816 13.969 12.789 1 92.38 96 ASP A O 1
ATOM 713 N N . ALA A 1 97 ? 5.086 14.172 10.57 1 92.5 97 ALA A N 1
ATOM 714 C CA . ALA A 1 97 ? 4.426 12.891 10.328 1 92.5 97 ALA A CA 1
ATOM 715 C C . ALA A 1 97 ? 5.387 11.883 9.703 1 92.5 97 ALA A C 1
ATOM 717 O O . ALA A 1 97 ? 5.164 10.672 9.773 1 92.5 97 ALA A O 1
ATOM 718 N N . MET A 1 98 ? 6.41 12.383 9.102 1 94.38 98 MET A N 1
ATOM 719 C CA . MET A 1 98 ? 7.297 11.508 8.336 1 94.38 98 MET A CA 1
ATOM 720 C C . MET A 1 98 ? 8.102 10.602 9.258 1 94.38 98 MET A C 1
ATOM 722 O O . MET A 1 98 ? 8.281 10.906 10.438 1 94.38 98 MET A O 1
ATOM 726 N N . SER A 1 99 ? 8.523 9.484 8.727 1 93.94 99 SER A N 1
ATOM 727 C CA . SER A 1 99 ? 9.531 8.672 9.398 1 93.94 99 SER A CA 1
ATOM 728 C C . SER A 1 99 ? 10.938 9.172 9.086 1 93.94 99 SER A C 1
ATOM 730 O O . SER A 1 99 ? 11.281 9.398 7.922 1 93.94 99 SER A O 1
ATOM 732 N N . THR A 1 100 ? 11.742 9.297 10.109 1 93.06 100 THR A N 1
ATOM 733 C CA . THR A 1 100 ? 13.078 9.844 9.914 1 93.06 100 THR A CA 1
ATOM 734 C C . THR A 1 100 ? 14.102 8.719 9.773 1 93.06 100 THR A C 1
ATOM 736 O O . THR A 1 100 ? 15.227 8.953 9.328 1 93.06 100 THR A O 1
ATOM 739 N N . LYS A 1 101 ? 13.828 7.562 10.195 1 89.69 101 LYS A N 1
ATOM 740 C CA . LYS A 1 101 ? 14.688 6.406 9.984 1 89.69 101 LYS A CA 1
ATOM 741 C C . LYS A 1 101 ? 14.383 5.723 8.656 1 89.69 101 LYS A C 1
ATOM 743 O O . LYS A 1 101 ? 13.828 4.625 8.633 1 89.69 101 LYS A O 1
ATOM 748 N N . VAL A 1 102 ? 14.898 6.363 7.633 1 91.31 102 VAL A N 1
ATOM 749 C CA . VAL A 1 102 ? 14.578 5.879 6.293 1 91.31 102 VAL A CA 1
ATOM 750 C C . VAL A 1 102 ? 15.516 4.73 5.926 1 91.31 102 VAL A C 1
ATOM 752 O O . VAL A 1 102 ? 16.734 4.875 5.984 1 91.31 102 VAL A O 1
ATOM 755 N N . VAL A 1 103 ? 15.016 3.633 5.609 1 93.75 103 VAL A N 1
ATOM 756 C CA . VAL A 1 103 ? 15.773 2.512 5.066 1 93.75 103 VAL A CA 1
ATOM 757 C C . VAL A 1 103 ? 15.891 2.648 3.551 1 93.75 103 VAL A C 1
ATOM 759 O O . VAL A 1 103 ? 14.883 2.785 2.854 1 93.75 103 VAL A O 1
ATOM 762 N N . THR A 1 104 ? 17.078 2.736 3.107 1 96.69 104 THR A N 1
ATOM 763 C CA . THR A 1 104 ? 17.312 2.807 1.672 1 96.69 104 THR A CA 1
ATOM 764 C C . THR A 1 104 ? 17.953 1.513 1.168 1 96.69 104 THR A C 1
ATOM 766 O O . THR A 1 104 ? 18.484 0.732 1.955 1 96.69 104 THR A O 1
ATOM 769 N N . ILE A 1 105 ? 17.781 1.285 -0.07 1 97.56 105 ILE A N 1
ATOM 770 C CA . ILE A 1 105 ? 18.406 0.104 -0.656 1 97.56 105 ILE A CA 1
ATOM 771 C C . ILE A 1 105 ? 19.422 0.528 -1.725 1 97.56 105 ILE A C 1
ATOM 773 O O . ILE A 1 105 ? 19.281 1.603 -2.316 1 97.56 105 ILE A O 1
ATOM 777 N N . ALA A 1 106 ? 20.391 -0.293 -1.954 1 97.75 106 ALA A N 1
ATOM 778 C CA . ALA A 1 106 ? 21.406 -0.031 -2.975 1 97.75 106 ALA A CA 1
ATOM 779 C C . ALA A 1 106 ? 20.891 -0.377 -4.367 1 97.75 106 ALA A C 1
ATOM 781 O O . ALA A 1 106 ? 20.047 -1.265 -4.516 1 97.75 106 ALA A O 1
ATOM 782 N N . PRO A 1 107 ? 21.375 0.349 -5.402 1 97 107 PRO A N 1
ATOM 783 C CA . PRO A 1 107 ? 20.906 0.089 -6.762 1 97 107 PRO A CA 1
ATOM 784 C C . PRO A 1 107 ? 21.172 -1.341 -7.223 1 97 107 PRO A C 1
ATOM 786 O O . PRO A 1 107 ? 20.484 -1.852 -8.109 1 97 107 PRO A O 1
ATOM 789 N N . ASP A 1 108 ? 22.125 -2.053 -6.543 1 97.06 108 ASP A N 1
ATOM 790 C CA . ASP A 1 108 ? 22.516 -3.379 -7.02 1 97.06 108 ASP A CA 1
ATOM 791 C C . ASP A 1 108 ? 21.828 -4.473 -6.203 1 97.06 108 ASP A C 1
ATOM 793 O O . ASP A 1 108 ? 22.062 -5.664 -6.434 1 97.06 108 ASP A O 1
ATOM 797 N N . MET A 1 109 ? 21.047 -4.078 -5.25 1 96.31 109 MET A N 1
ATOM 798 C CA . MET A 1 109 ? 20.281 -5.074 -4.496 1 96.31 109 MET A CA 1
ATOM 799 C C . MET A 1 109 ? 19.344 -5.844 -5.406 1 96.31 109 MET A C 1
ATOM 801 O O . MET A 1 109 ? 18.703 -5.258 -6.281 1 96.31 109 MET A O 1
ATOM 805 N N . THR A 1 110 ? 19.219 -7.152 -5.234 1 94.5 110 THR A N 1
ATOM 806 C CA . THR A 1 110 ? 18.406 -7.996 -6.113 1 94.5 110 THR A CA 1
ATOM 807 C C . THR A 1 110 ? 16.938 -7.887 -5.754 1 94.5 110 THR A C 1
ATOM 809 O O . THR A 1 110 ? 16.594 -7.516 -4.633 1 94.5 110 THR A O 1
ATOM 812 N N . ILE A 1 111 ? 16.141 -8.227 -6.668 1 93 111 ILE A N 1
ATOM 813 C CA . ILE A 1 111 ? 14.695 -8.156 -6.477 1 93 111 ILE A CA 1
ATOM 814 C C . ILE A 1 111 ? 14.281 -9.102 -5.352 1 93 111 ILE A C 1
ATOM 816 O O . ILE A 1 111 ? 13.359 -8.797 -4.59 1 93 111 ILE A O 1
ATOM 820 N N . ASP A 1 112 ? 14.953 -10.266 -5.23 1 90.38 112 ASP A N 1
ATOM 821 C CA . ASP A 1 112 ? 14.633 -11.211 -4.164 1 90.38 112 ASP A CA 1
ATOM 822 C C . ASP A 1 112 ? 14.906 -10.602 -2.791 1 90.38 112 ASP A C 1
ATOM 824 O O . ASP A 1 112 ? 14.109 -10.75 -1.866 1 90.38 112 ASP A O 1
ATOM 828 N N . GLU A 1 113 ? 16 -9.906 -2.738 1 94.12 113 GLU A N 1
ATOM 829 C CA . GLU A 1 113 ? 16.359 -9.242 -1.488 1 94.12 113 GLU A CA 1
ATOM 830 C C . GLU A 1 113 ? 15.375 -8.117 -1.168 1 94.12 113 GLU A C 1
ATOM 832 O O . GLU A 1 113 ? 15 -7.926 -0.009 1 94.12 113 GLU A O 1
ATOM 837 N N . ILE A 1 114 ? 15.016 -7.426 -2.203 1 96.19 114 ILE A N 1
ATOM 838 C CA . ILE A 1 114 ? 14.078 -6.32 -2.051 1 96.19 114 ILE A CA 1
ATOM 839 C C . ILE A 1 114 ? 12.727 -6.852 -1.581 1 96.19 114 ILE A C 1
ATOM 841 O O . ILE A 1 114 ? 12.141 -6.332 -0.626 1 96.19 114 ILE A O 1
ATOM 845 N N . ALA A 1 115 ? 12.234 -7.898 -2.209 1 93.56 115 ALA A N 1
ATOM 846 C CA . ALA A 1 115 ? 10.969 -8.516 -1.823 1 93.56 115 ALA A CA 1
ATOM 847 C C . ALA A 1 115 ? 11.008 -9 -0.377 1 93.56 115 ALA A C 1
ATOM 849 O O . ALA A 1 115 ? 10.062 -8.789 0.382 1 93.56 115 ALA A O 1
ATOM 850 N N . ALA A 1 116 ? 12.148 -9.609 -0.009 1 93.38 116 ALA A N 1
ATOM 851 C CA . ALA A 1 116 ? 12.312 -10.086 1.362 1 93.38 116 ALA A CA 1
ATOM 852 C C . ALA A 1 116 ? 12.25 -8.93 2.355 1 93.38 116 ALA A C 1
ATOM 854 O O . ALA A 1 116 ? 11.586 -9.023 3.391 1 93.38 116 ALA A O 1
ATOM 855 N N . LEU A 1 117 ? 12.906 -7.879 2.035 1 94.44 117 LEU A N 1
ATOM 856 C CA . LEU A 1 117 ? 12.922 -6.703 2.895 1 94.44 117 LEU A CA 1
ATOM 857 C C . LEU A 1 117 ? 11.516 -6.125 3.045 1 94.44 117 LEU A C 1
ATOM 859 O O . LEU A 1 117 ? 11.094 -5.797 4.156 1 94.44 117 LEU A O 1
ATOM 863 N N . MET A 1 118 ? 10.766 -6.016 1.933 1 94.44 118 MET A N 1
ATOM 864 C CA . MET A 1 118 ? 9.414 -5.465 1.946 1 94.44 118 MET A CA 1
ATOM 865 C C . MET A 1 118 ? 8.484 -6.328 2.789 1 94.44 118 MET A C 1
ATOM 867 O O . MET A 1 118 ? 7.656 -5.805 3.541 1 94.44 118 MET A O 1
ATOM 871 N N . VAL A 1 119 ? 8.641 -7.578 2.684 1 90.62 119 VAL A N 1
ATOM 872 C CA . VAL A 1 119 ? 7.77 -8.5 3.402 1 90.62 119 VAL A CA 1
ATOM 873 C C . VAL A 1 119 ? 8.141 -8.516 4.883 1 90.62 119 VAL A C 1
ATOM 875 O O . VAL A 1 119 ? 7.281 -8.352 5.75 1 90.62 119 VAL A O 1
ATOM 878 N N . ASP A 1 120 ? 9.391 -8.664 5.184 1 91.94 120 ASP A N 1
ATOM 879 C CA . ASP A 1 120 ? 9.859 -8.859 6.551 1 91.94 120 ASP A CA 1
ATOM 880 C C . ASP A 1 120 ? 9.68 -7.582 7.375 1 91.94 120 ASP A C 1
ATOM 882 O O . ASP A 1 120 ? 9.297 -7.645 8.547 1 91.94 120 ASP A O 1
ATOM 886 N N . LYS A 1 121 ? 9.875 -6.445 6.746 1 91.5 121 LYS A N 1
ATOM 887 C CA . LYS A 1 121 ? 9.82 -5.184 7.477 1 91.5 121 LYS A CA 1
ATOM 888 C C . LYS A 1 121 ? 8.516 -4.438 7.188 1 91.5 121 LYS A C 1
ATOM 890 O O . LYS A 1 121 ? 8.266 -3.377 7.758 1 91.5 121 LYS A O 1
ATOM 895 N N . LYS A 1 122 ? 7.746 -4.988 6.27 1 88.94 122 LYS A N 1
ATOM 896 C CA . LYS A 1 122 ? 6.434 -4.465 5.906 1 88.94 122 LYS A CA 1
ATOM 897 C C . LYS A 1 122 ? 6.543 -3.076 5.285 1 88.94 122 LYS A C 1
ATOM 899 O O . LYS A 1 122 ? 5.789 -2.17 5.641 1 88.94 122 LYS A O 1
ATOM 904 N N . PHE A 1 123 ? 7.566 -2.932 4.492 1 91.88 123 PHE A N 1
ATOM 905 C CA . PHE A 1 123 ? 7.727 -1.688 3.752 1 91.88 123 PHE A CA 1
ATOM 906 C C . PHE A 1 123 ? 6.969 -1.746 2.43 1 91.88 123 PHE A C 1
ATOM 908 O O . PHE A 1 123 ? 6.957 -2.781 1.76 1 91.88 123 PHE A O 1
ATOM 915 N N . HIS A 1 124 ? 6.359 -0.659 2.051 1 91.81 124 HIS A N 1
ATOM 916 C CA . HIS A 1 124 ? 5.668 -0.572 0.769 1 91.81 124 HIS A CA 1
ATOM 917 C C . HIS A 1 124 ? 6.543 0.111 -0.28 1 91.81 124 HIS A C 1
ATOM 919 O O . HIS A 1 124 ? 6.43 -0.179 -1.473 1 91.81 124 HIS A O 1
ATOM 925 N N . THR A 1 125 ? 7.301 1 0.192 1 93.62 125 THR A N 1
ATOM 926 C CA . THR A 1 125 ? 8.148 1.815 -0.667 1 93.62 125 THR A CA 1
ATOM 927 C C . THR A 1 125 ? 9.57 1.873 -0.122 1 93.62 125 THR A C 1
ATOM 929 O O . THR A 1 125 ? 9.773 2.053 1.081 1 93.62 125 THR A O 1
ATOM 932 N N . LEU A 1 126 ? 10.555 1.742 -1.007 1 97 126 LEU A N 1
ATOM 933 C CA . LEU A 1 126 ? 11.969 1.77 -0.629 1 97 126 LEU A CA 1
ATOM 934 C C . LEU A 1 126 ? 12.75 2.734 -1.517 1 97 126 LEU A C 1
ATOM 936 O O . LEU A 1 126 ? 12.914 2.484 -2.713 1 97 126 LEU A O 1
ATOM 940 N N . PRO A 1 127 ? 13.25 3.836 -0.965 1 97.25 127 PRO A N 1
ATOM 941 C CA . PRO A 1 127 ? 14.148 4.684 -1.754 1 97.25 127 PRO A CA 1
ATOM 942 C C . PRO A 1 127 ? 15.453 3.982 -2.117 1 97.25 127 PRO A C 1
ATOM 944 O O . PRO A 1 127 ? 16 3.229 -1.309 1 97.25 127 PRO A O 1
ATOM 947 N N . VAL A 1 128 ? 15.852 4.168 -3.316 1 97.88 128 VAL A N 1
ATOM 948 C CA . VAL A 1 128 ? 17.141 3.686 -3.781 1 97.88 128 VAL A CA 1
ATOM 949 C C . VAL A 1 128 ? 18.172 4.809 -3.693 1 97.88 128 VAL A C 1
ATOM 951 O O . VAL A 1 128 ? 17.984 5.883 -4.27 1 97.88 128 VAL A O 1
ATOM 954 N N . ALA A 1 129 ? 19.172 4.531 -2.936 1 95.81 129 ALA A N 1
ATOM 955 C CA . ALA A 1 129 ? 20.188 5.559 -2.764 1 95.81 129 ALA A CA 1
ATOM 956 C C . ALA A 1 129 ? 21.594 4.98 -2.949 1 95.81 129 ALA A C 1
ATOM 958 O O . ALA A 1 129 ? 21.812 3.785 -2.736 1 95.81 129 ALA A O 1
ATOM 959 N N . ASP A 1 130 ? 22.406 5.828 -3.49 1 92.75 130 ASP A N 1
ATOM 960 C CA . ASP A 1 130 ? 23.828 5.531 -3.617 1 92.75 130 ASP A CA 1
ATOM 961 C C . ASP A 1 130 ? 24.672 6.641 -3.002 1 92.75 130 ASP A C 1
ATOM 963 O O . ASP A 1 130 ? 24.656 7.781 -3.471 1 92.75 130 ASP A O 1
ATOM 967 N N . ASN A 1 131 ? 25.422 6.266 -1.9 1 87.31 131 ASN A N 1
ATOM 968 C CA . ASN A 1 131 ? 26.297 7.23 -1.225 1 87.31 131 ASN A CA 1
ATOM 969 C C . ASN A 1 131 ? 25.516 8.477 -0.807 1 87.31 131 ASN A C 1
ATOM 971 O O . ASN A 1 131 ? 25.938 9.602 -1.1 1 87.31 131 ASN A O 1
ATOM 975 N N . GLY A 1 132 ? 24.297 8.273 -0.349 1 81.19 132 GLY A N 1
ATOM 976 C CA . GLY A 1 132 ? 23.5 9.359 0.196 1 81.19 132 GLY A CA 1
ATOM 977 C C . GLY A 1 132 ? 22.672 10.078 -0.854 1 81.19 132 GLY A C 1
ATOM 978 O O . GLY A 1 132 ? 21.828 10.906 -0.521 1 81.19 132 GLY A O 1
ATOM 979 N N . LYS A 1 133 ? 22.891 9.734 -2.078 1 89.06 133 LYS A N 1
ATOM 980 C CA . LYS A 1 133 ? 22.125 10.359 -3.148 1 89.06 133 LYS A CA 1
ATOM 981 C C . LYS A 1 133 ? 20.922 9.5 -3.535 1 89.06 133 LYS A C 1
ATOM 983 O O . LYS A 1 133 ? 21.062 8.297 -3.77 1 89.06 133 LYS A O 1
ATOM 988 N N . LEU A 1 134 ? 19.828 10.125 -3.598 1 94.06 134 LEU A N 1
ATOM 989 C CA . LEU A 1 134 ? 18.609 9.438 -4.004 1 94.06 134 LEU A CA 1
ATOM 990 C C . LEU A 1 134 ? 18.609 9.172 -5.504 1 94.06 134 LEU A C 1
ATOM 992 O O . LEU A 1 134 ? 18.734 10.102 -6.305 1 94.06 134 LEU A O 1
ATOM 996 N N . LEU A 1 135 ? 18.484 7.953 -5.902 1 95.19 135 LEU A N 1
ATOM 997 C CA . LEU A 1 135 ? 18.547 7.574 -7.309 1 95.19 135 LEU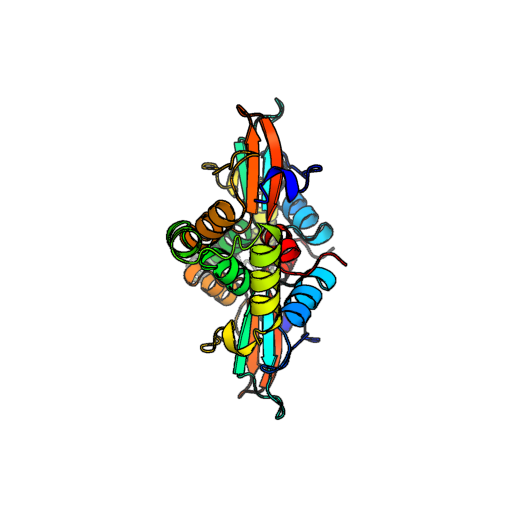 A CA 1
ATOM 998 C C . LEU A 1 135 ? 17.172 7.227 -7.844 1 95.19 135 LEU A C 1
ATOM 1000 O O . LEU A 1 135 ? 16.922 7.328 -9.047 1 95.19 135 LEU A O 1
ATOM 1004 N N . GLY A 1 136 ? 16.344 6.75 -7.012 1 96.19 136 GLY A N 1
ATOM 1005 C CA . GLY A 1 136 ? 15.023 6.285 -7.406 1 96.19 136 GLY A CA 1
ATOM 1006 C C . GLY A 1 136 ? 14.211 5.734 -6.25 1 96.19 136 GLY A C 1
ATOM 1007 O O . GLY A 1 136 ? 14.508 6.02 -5.09 1 96.19 136 GLY A O 1
ATOM 1008 N N . ILE A 1 137 ? 13.195 5.078 -6.602 1 96.94 137 ILE A N 1
ATOM 1009 C CA . ILE A 1 137 ? 12.312 4.492 -5.598 1 96.94 137 ILE A CA 1
ATOM 1010 C C . ILE A 1 137 ? 11.719 3.189 -6.129 1 96.94 137 ILE A C 1
ATOM 1012 O O . ILE A 1 137 ? 11.445 3.068 -7.324 1 96.94 137 ILE A O 1
ATOM 1016 N N . VAL A 1 138 ? 11.617 2.195 -5.258 1 96.88 138 VAL A N 1
ATOM 1017 C CA . VAL A 1 138 ? 10.977 0.929 -5.598 1 96.88 138 VAL A CA 1
ATOM 1018 C C . VAL A 1 138 ? 9.75 0.72 -4.715 1 96.88 138 VAL A C 1
ATOM 1020 O O . VAL A 1 138 ? 9.844 0.763 -3.486 1 96.88 138 VAL A O 1
ATOM 1023 N N . GLY A 1 139 ? 8.633 0.612 -5.301 1 95.69 139 GLY A N 1
ATOM 1024 C CA . GLY A 1 139 ? 7.426 0.185 -4.605 1 95.69 139 GLY A CA 1
ATOM 1025 C C . GLY A 1 139 ? 7.016 -1.235 -4.941 1 95.69 139 GLY A C 1
ATOM 1026 O O . GLY A 1 139 ? 7.637 -1.885 -5.785 1 95.69 139 GLY A O 1
ATOM 1027 N N . LYS A 1 140 ? 5.965 -1.654 -4.293 1 94.44 140 LYS A N 1
ATOM 1028 C CA . LYS A 1 140 ? 5.5 -3.016 -4.539 1 94.44 140 LYS A CA 1
ATOM 1029 C C . LYS A 1 140 ? 5.059 -3.193 -5.988 1 94.44 140 LYS A C 1
ATOM 1031 O O . LYS A 1 140 ? 5.238 -4.266 -6.57 1 94.44 140 LYS A O 1
ATOM 1036 N N . LYS A 1 141 ? 4.539 -2.148 -6.539 1 93.56 141 LYS A N 1
ATOM 1037 C CA . LYS A 1 141 ? 4.137 -2.213 -7.941 1 93.56 141 LYS A CA 1
ATOM 1038 C C . LYS A 1 141 ? 5.324 -2.539 -8.844 1 93.56 141 LYS A C 1
ATOM 1040 O O . LYS A 1 141 ? 5.184 -3.266 -9.828 1 93.56 141 LYS A O 1
ATOM 1045 N N . ASP A 1 142 ? 6.41 -2.008 -8.562 1 93.94 142 ASP A N 1
ATOM 1046 C CA . ASP A 1 142 ? 7.605 -2.242 -9.359 1 93.94 142 ASP A CA 1
ATOM 1047 C C . ASP A 1 142 ? 8.031 -3.705 -9.297 1 93.94 142 ASP A C 1
ATOM 1049 O O . ASP A 1 142 ? 8.5 -4.27 -10.289 1 93.94 142 ASP A O 1
ATOM 1053 N N . VAL A 1 143 ? 7.941 -4.27 -8.086 1 93.19 143 VAL A N 1
ATOM 1054 C CA . VAL A 1 143 ? 8.258 -5.688 -7.914 1 93.19 143 VAL A CA 1
ATOM 1055 C C . VAL A 1 143 ? 7.25 -6.535 -8.688 1 93.19 143 VAL A C 1
ATOM 1057 O O . VAL A 1 143 ? 7.633 -7.492 -9.367 1 93.19 143 VAL A O 1
ATOM 1060 N N . LEU A 1 144 ? 6 -6.156 -8.664 1 91.94 144 LEU A N 1
ATOM 1061 C CA . LEU A 1 144 ? 4.938 -6.906 -9.328 1 91.94 144 LEU A CA 1
ATOM 1062 C C . LEU A 1 144 ? 5.148 -6.93 -10.836 1 91.94 144 LEU A C 1
ATOM 1064 O O . LEU A 1 144 ? 4.828 -7.918 -11.5 1 91.94 144 LEU A O 1
ATOM 1068 N N . LYS A 1 145 ? 5.633 -5.848 -11.352 1 90.62 145 LYS A N 1
ATOM 1069 C CA . LYS A 1 145 ? 5.867 -5.758 -12.789 1 90.62 145 LYS A CA 1
ATOM 1070 C C . LYS A 1 145 ? 6.797 -6.871 -13.266 1 90.62 145 LYS A C 1
ATOM 1072 O O . LYS A 1 145 ? 6.746 -7.277 -14.43 1 90.62 145 LYS A O 1
ATOM 1077 N N . THR A 1 146 ? 7.594 -7.344 -12.367 1 86.19 146 THR A N 1
ATOM 1078 C CA . THR A 1 146 ? 8.57 -8.359 -12.75 1 86.19 146 THR A CA 1
ATOM 1079 C C . THR A 1 146 ? 7.918 -9.742 -12.797 1 86.19 146 THR A C 1
ATOM 1081 O O . THR A 1 146 ? 8.508 -10.695 -13.32 1 86.19 146 THR A O 1
ATOM 1084 N N . LEU A 1 147 ? 6.77 -9.867 -12.266 1 79.69 147 LEU A N 1
ATOM 1085 C CA . LEU A 1 147 ? 6.082 -11.156 -12.203 1 79.69 147 LEU A CA 1
ATOM 1086 C C . LEU A 1 147 ? 5.32 -11.422 -13.492 1 79.69 147 LEU A C 1
ATOM 1088 O O . LEU A 1 147 ? 4.832 -12.531 -13.711 1 79.69 147 LEU A O 1
ATOM 1092 N N . ILE A 1 148 ? 5.133 -10.445 -14.273 1 77.12 148 ILE A N 1
ATOM 1093 C CA . ILE A 1 148 ? 4.418 -10.633 -15.531 1 77.12 148 ILE A CA 1
ATOM 1094 C C . ILE A 1 148 ? 5.414 -10.766 -16.688 1 77.12 148 ILE A C 1
ATOM 1096 O O . ILE A 1 148 ? 6.395 -10.016 -16.75 1 77.12 148 ILE A O 1
ATOM 1100 N N . PRO A 1 149 ? 5.16 -11.859 -17.438 1 64.81 149 PRO A N 1
ATOM 1101 C CA . PRO A 1 149 ? 6.035 -11.984 -18.609 1 64.81 149 PRO A CA 1
ATOM 1102 C C . PRO A 1 149 ? 6.078 -10.711 -19.453 1 64.81 149 PRO A C 1
ATOM 1104 O O . PRO A 1 149 ? 5.078 -9.992 -19.547 1 64.81 149 PRO A O 1
ATOM 1107 N N . ARG A 1 150 ? 7.336 -10.141 -19.641 1 57.12 150 ARG A N 1
ATOM 1108 C CA . ARG A 1 150 ? 7.496 -9.016 -20.562 1 57.12 150 ARG A CA 1
ATOM 1109 C C . ARG A 1 150 ? 6.879 -9.32 -21.922 1 57.12 150 ARG A C 1
ATOM 1111 O O . ARG A 1 150 ? 7.125 -10.391 -22.5 1 57.12 150 ARG A O 1
ATOM 1118 N N . SER A 1 151 ? 5.699 -8.766 -22.188 1 45.47 151 SER A N 1
ATOM 1119 C CA . SER A 1 151 ? 5.32 -8.953 -23.578 1 45.47 151 SER A CA 1
ATOM 1120 C C . SER A 1 151 ? 6.379 -8.391 -24.531 1 45.47 151 SER A C 1
ATOM 1122 O O . SER A 1 151 ? 7.082 -7.438 -24.188 1 45.47 151 SER A O 1
ATOM 1124 N N . MET B 1 1 ? -20.031 11.742 12.18 1 77.12 1 MET B N 1
ATOM 1125 C CA . MET B 1 1 ? -18.719 11.133 11.953 1 77.12 1 MET B CA 1
ATOM 1126 C C . MET B 1 1 ? -18.719 10.32 10.664 1 77.12 1 MET B C 1
ATOM 1128 O O . MET B 1 1 ? -19.703 9.68 10.328 1 77.12 1 MET B O 1
ATOM 1132 N N . ARG B 1 2 ? -17.781 10.461 9.859 1 89.31 2 ARG B N 1
ATOM 1133 C CA . ARG B 1 2 ? -17.734 9.734 8.594 1 89.31 2 ARG B CA 1
ATOM 1134 C C . ARG B 1 2 ? -17.562 8.234 8.828 1 89.31 2 ARG B C 1
ATOM 1136 O O . ARG B 1 2 ? -16.891 7.82 9.773 1 89.31 2 ARG B O 1
ATOM 1143 N N . THR B 1 3 ? -18.25 7.504 8.023 1 95 3 THR B N 1
ATOM 1144 C CA . THR B 1 3 ? -18.234 6.051 8.156 1 95 3 THR B CA 1
ATOM 1145 C C . THR B 1 3 ? -17.656 5.398 6.902 1 95 3 THR B C 1
ATOM 1147 O O . THR B 1 3 ? -17.328 6.09 5.938 1 95 3 THR B O 1
ATOM 1150 N N . ALA B 1 4 ? -17.5 4.035 6.957 1 97.31 4 ALA B N 1
ATOM 1151 C CA . ALA B 1 4 ? -17.031 3.268 5.805 1 97.31 4 ALA B CA 1
ATOM 1152 C C . ALA B 1 4 ? -17.906 3.533 4.578 1 97.31 4 ALA B C 1
ATOM 1154 O O . ALA B 1 4 ? -17.391 3.705 3.471 1 97.31 4 ALA B O 1
ATOM 1155 N N . GLN B 1 5 ? -19.172 3.58 4.777 1 96.19 5 GLN B N 1
ATOM 1156 C CA . GLN B 1 5 ? -20.094 3.811 3.682 1 96.19 5 GLN B CA 1
ATOM 1157 C C . GLN B 1 5 ? -19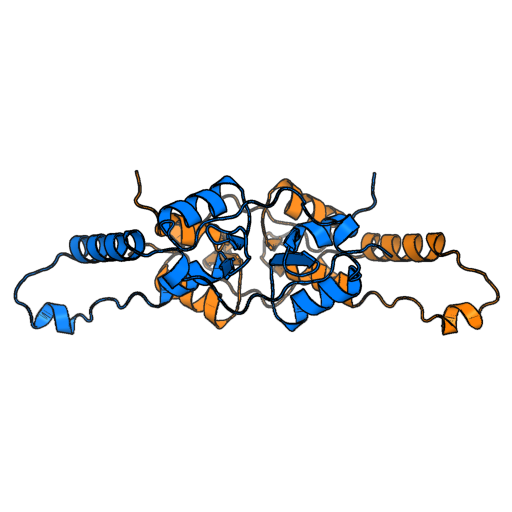.844 5.16 3.014 1 96.19 5 GLN B C 1
ATOM 1159 O O . GLN B 1 5 ? -20.016 5.297 1.801 1 96.19 5 GLN B O 1
ATOM 1164 N N . ASP B 1 6 ? -19.438 6.16 3.732 1 94.94 6 ASP B N 1
ATOM 1165 C CA . ASP B 1 6 ? -19.219 7.516 3.236 1 94.94 6 ASP B CA 1
ATOM 1166 C C . ASP B 1 6 ? -17.969 7.594 2.377 1 94.94 6 ASP B C 1
ATOM 1168 O O . ASP B 1 6 ? -17.859 8.445 1.496 1 94.94 6 ASP B O 1
ATOM 1172 N N . ILE B 1 7 ? -17 6.652 2.658 1 94.81 7 ILE B N 1
ATOM 1173 C CA . ILE B 1 7 ? -15.695 6.887 2.037 1 94.81 7 ILE B CA 1
ATOM 1174 C C . ILE B 1 7 ? -15.367 5.734 1.091 1 94.81 7 ILE B C 1
ATOM 1176 O O . ILE B 1 7 ? -14.438 5.836 0.281 1 94.81 7 ILE B O 1
ATOM 1180 N N . MET B 1 8 ? -16.094 4.672 1.166 1 96.44 8 MET B N 1
ATOM 1181 C CA . MET B 1 8 ? -15.727 3.465 0.429 1 96.44 8 MET B CA 1
ATOM 1182 C C . MET B 1 8 ? -15.93 3.658 -1.069 1 96.44 8 MET B C 1
ATOM 1184 O O . MET B 1 8 ? -16.734 4.5 -1.485 1 96.44 8 MET B O 1
ATOM 1188 N N . THR B 1 9 ? -15.188 2.951 -1.836 1 94.25 9 THR B N 1
ATOM 1189 C CA . THR B 1 9 ? -15.477 2.77 -3.254 1 94.25 9 THR B CA 1
ATOM 1190 C C . THR B 1 9 ? -16.516 1.671 -3.455 1 94.25 9 THR B C 1
ATOM 1192 O O . THR B 1 9 ? -16.297 0.521 -3.068 1 94.25 9 THR B O 1
ATOM 1195 N N . ALA B 1 10 ? -17.562 1.995 -4.055 1 90.94 10 ALA B N 1
ATOM 1196 C CA . ALA B 1 10 ? -18.672 1.057 -4.184 1 90.94 10 ALA B CA 1
ATOM 1197 C C . ALA B 1 10 ? -18.453 0.124 -5.371 1 90.94 10 ALA B C 1
ATOM 1199 O O . ALA B 1 10 ? -18.875 -1.039 -5.336 1 90.94 10 ALA B O 1
ATOM 1200 N N . GLU B 1 11 ? -17.875 0.612 -6.426 1 89.94 11 GLU B N 1
ATOM 1201 C CA . GLU B 1 11 ? -17.578 -0.239 -7.574 1 89.94 11 GLU B CA 1
ATOM 1202 C C . GLU B 1 11 ? -16.281 -1.02 -7.363 1 89.94 11 GLU B C 1
ATOM 1204 O O . GLU B 1 11 ? -15.234 -0.645 -7.887 1 89.94 11 GLU B O 1
ATOM 1209 N N . VAL B 1 12 ? -16.469 -2.133 -6.719 1 92.25 12 VAL B N 1
ATOM 1210 C CA . VAL B 1 12 ? -15.305 -2.906 -6.312 1 92.25 12 VAL B CA 1
ATOM 1211 C C . VAL B 1 12 ? -14.852 -3.799 -7.465 1 92.25 12 VAL B C 1
ATOM 1213 O O . VAL B 1 12 ? -15.664 -4.492 -8.078 1 92.25 12 VAL B O 1
ATOM 1216 N N . ILE B 1 13 ? -13.648 -3.775 -7.785 1 95.56 13 ILE B N 1
ATOM 1217 C CA . ILE B 1 13 ? -13.055 -4.727 -8.719 1 95.56 13 ILE B CA 1
ATOM 1218 C C . ILE B 1 13 ? -12.734 -6.027 -7.992 1 95.56 13 ILE B C 1
ATOM 1220 O O . ILE B 1 13 ? -12.008 -6.023 -6.996 1 95.56 13 ILE B O 1
ATOM 1224 N N . THR B 1 14 ? -13.328 -7.078 -8.422 1 96.81 14 THR B N 1
ATOM 1225 C CA . THR B 1 14 ? -13.109 -8.375 -7.797 1 96.81 14 THR B CA 1
ATOM 1226 C C . THR B 1 14 ? -12.445 -9.336 -8.781 1 96.81 14 THR B C 1
ATOM 1228 O O . THR B 1 14 ? -12.305 -9.023 -9.969 1 96.81 14 THR B O 1
ATOM 1231 N N . ILE B 1 15 ? -12.023 -10.438 -8.289 1 97.44 15 ILE B N 1
ATOM 1232 C CA . ILE B 1 15 ? -11.414 -11.461 -9.125 1 97.44 15 ILE B CA 1
ATOM 1233 C C . ILE B 1 15 ? -11.828 -12.852 -8.641 1 97.44 15 ILE B C 1
ATOM 1235 O O . ILE B 1 15 ? -12.141 -13.031 -7.457 1 97.44 15 ILE B O 1
ATOM 1239 N N . SER B 1 16 ? -11.859 -13.766 -9.516 1 97.69 16 SER B N 1
ATOM 1240 C CA . SER B 1 16 ? -12.195 -15.141 -9.18 1 97.69 16 SER B CA 1
ATOM 1241 C C . SER B 1 16 ? -11.008 -15.867 -8.547 1 97.69 16 SER B C 1
ATOM 1243 O O . SER B 1 16 ? -9.867 -15.648 -8.945 1 97.69 16 SER B O 1
ATOM 1245 N N . PRO B 1 17 ? -11.289 -16.797 -7.578 1 96.81 17 PRO B N 1
ATOM 1246 C CA . PRO B 1 17 ? -10.18 -17.594 -7.031 1 96.81 17 PRO B CA 1
ATOM 1247 C C . PRO B 1 17 ? -9.492 -18.453 -8.086 1 96.81 17 PRO B C 1
ATOM 1249 O O . PRO B 1 17 ? -8.344 -18.859 -7.902 1 96.81 17 PRO B O 1
ATOM 1252 N N . ASP B 1 18 ? -10.141 -18.609 -9.266 1 96.12 18 ASP B N 1
ATOM 1253 C CA . ASP B 1 18 ? -9.609 -19.484 -10.305 1 96.12 18 ASP B CA 1
ATOM 1254 C C . ASP B 1 18 ? -8.812 -18.688 -11.344 1 96.12 18 ASP B C 1
ATOM 1256 O O . ASP B 1 18 ? -8.172 -19.266 -12.227 1 96.12 18 ASP B O 1
ATOM 1260 N N . ALA B 1 19 ? -8.906 -17.391 -11.242 1 95.94 19 ALA B N 1
ATOM 1261 C CA . ALA B 1 19 ? -8.156 -16.547 -12.18 1 95.94 19 ALA B CA 1
ATOM 1262 C C . ALA B 1 19 ? -6.656 -16.75 -12.008 1 95.94 19 ALA B C 1
ATOM 1264 O O . ALA B 1 19 ? -6.195 -17.203 -10.953 1 95.94 19 ALA B O 1
ATOM 1265 N N . ASP B 1 20 ? -5.918 -16.469 -13.07 1 93.25 20 ASP B N 1
ATOM 1266 C CA . ASP B 1 20 ? -4.461 -16.562 -13.023 1 93.25 20 ASP B CA 1
ATOM 1267 C C . ASP B 1 20 ? -3.863 -15.383 -12.258 1 93.25 20 ASP B C 1
ATOM 1269 O O . ASP B 1 20 ? -4.387 -14.266 -12.32 1 93.25 20 ASP B O 1
ATOM 1273 N N . ILE B 1 21 ? -2.75 -15.695 -11.648 1 92.12 21 ILE B N 1
ATOM 1274 C CA . ILE B 1 21 ? -2.033 -14.664 -10.906 1 92.12 21 ILE B CA 1
ATOM 1275 C C . ILE B 1 21 ? -1.641 -13.523 -11.844 1 92.12 21 ILE B C 1
ATOM 1277 O O . ILE B 1 21 ? -1.67 -12.359 -11.453 1 92.12 21 ILE B O 1
ATOM 1281 N N . THR B 1 22 ? -1.292 -13.883 -13.078 1 90.94 22 THR B N 1
ATOM 1282 C CA . THR B 1 22 ? -0.907 -12.875 -14.055 1 90.94 22 THR B CA 1
ATOM 1283 C C . THR B 1 22 ? -2.053 -11.891 -14.297 1 90.94 22 THR B C 1
ATOM 1285 O O . THR B 1 22 ? -1.827 -10.688 -14.445 1 90.94 22 THR B O 1
ATOM 1288 N N . GLU B 1 23 ? -3.242 -12.422 -14.367 1 93.69 23 GLU B N 1
ATOM 1289 C CA . GLU B 1 23 ? -4.41 -11.555 -14.516 1 93.69 23 GLU B CA 1
ATOM 1290 C C . GLU B 1 23 ? -4.57 -10.633 -13.312 1 93.69 23 GLU B C 1
ATOM 1292 O O . GLU B 1 23 ? -4.863 -9.445 -13.469 1 93.69 23 GLU B O 1
ATOM 1297 N N . ALA B 1 24 ? -4.379 -11.234 -12.148 1 95.31 24 ALA B N 1
ATOM 1298 C CA . ALA B 1 24 ? -4.48 -10.453 -10.914 1 95.31 24 ALA B CA 1
ATOM 1299 C C . ALA B 1 24 ? -3.459 -9.312 -10.906 1 95.31 24 ALA B C 1
ATOM 1301 O O . ALA B 1 24 ? -3.797 -8.172 -10.586 1 95.31 24 ALA B O 1
ATOM 1302 N N . VAL B 1 25 ? -2.23 -9.609 -11.281 1 93.88 25 VAL B N 1
ATOM 1303 C CA . VAL B 1 25 ? -1.161 -8.617 -11.297 1 93.88 25 VAL B CA 1
ATOM 1304 C C . VAL B 1 25 ? -1.518 -7.492 -12.266 1 93.88 25 VAL B C 1
ATOM 1306 O O . VAL B 1 25 ? -1.365 -6.312 -11.938 1 93.88 25 VAL B O 1
ATOM 1309 N N . LYS B 1 26 ? -2.021 -7.859 -13.398 1 94.19 26 LYS B N 1
ATOM 1310 C CA . LYS B 1 26 ? -2.402 -6.863 -14.398 1 94.19 26 LYS B CA 1
ATOM 1311 C C . LYS B 1 26 ? -3.482 -5.93 -13.859 1 94.19 26 LYS B C 1
ATOM 1313 O O . LYS B 1 26 ? -3.4 -4.715 -14.023 1 94.19 26 LYS B O 1
ATOM 1318 N N . ILE B 1 27 ? -4.461 -6.453 -13.227 1 95.44 27 ILE B N 1
ATOM 1319 C CA . ILE B 1 27 ? -5.547 -5.652 -12.68 1 95.44 27 ILE B CA 1
ATOM 1320 C C . ILE B 1 27 ? -5.004 -4.707 -11.609 1 95.44 27 ILE B C 1
ATOM 1322 O O . ILE B 1 27 ? -5.305 -3.51 -11.617 1 95.44 27 ILE B O 1
ATOM 1326 N N . LEU B 1 28 ? -4.18 -5.262 -10.695 1 95.25 28 LEU B N 1
ATOM 1327 C CA . LEU B 1 28 ? -3.613 -4.461 -9.609 1 95.25 28 LEU B CA 1
ATOM 1328 C C . LEU B 1 28 ? -2.803 -3.295 -10.164 1 95.25 28 LEU B C 1
ATOM 1330 O O . LEU B 1 28 ? -2.926 -2.164 -9.688 1 95.25 28 LEU B O 1
ATOM 1334 N N . LEU B 1 29 ? -2.043 -3.553 -11.188 1 93.12 29 LEU B N 1
ATOM 1335 C CA . LEU B 1 29 ? -1.188 -2.525 -11.773 1 93.12 29 LEU B CA 1
ATOM 1336 C C . LEU B 1 29 ? -2.01 -1.531 -12.586 1 93.12 29 LEU B C 1
ATOM 1338 O O . LEU B 1 29 ? -1.874 -0.318 -12.406 1 93.12 29 LEU B O 1
ATOM 1342 N N . ASP B 1 30 ? -2.896 -2.008 -13.461 1 93.81 30 ASP B N 1
ATOM 1343 C CA . ASP B 1 30 ? -3.668 -1.173 -14.383 1 93.81 30 ASP B CA 1
ATOM 1344 C C . ASP B 1 30 ? -4.637 -0.273 -13.617 1 93.81 30 ASP B C 1
ATOM 1346 O O . ASP B 1 30 ? -4.828 0.891 -13.977 1 93.81 30 ASP B O 1
ATOM 1350 N N . LYS B 1 31 ? -5.219 -0.791 -12.57 1 92.88 31 LYS B N 1
ATOM 1351 C CA . LYS B 1 31 ? -6.242 -0.044 -11.844 1 92.88 31 LYS B CA 1
ATOM 1352 C C . LYS B 1 31 ? -5.641 0.721 -10.672 1 92.88 31 LYS B C 1
ATOM 1354 O O . LYS B 1 31 ? -6.305 1.564 -10.062 1 92.88 31 LYS B O 1
ATOM 1359 N N . GLY B 1 32 ? -4.418 0.4 -10.328 1 90.31 32 GLY B N 1
ATOM 1360 C CA . GLY B 1 32 ? -3.723 1.106 -9.266 1 90.31 32 GLY B CA 1
ATOM 1361 C C . GLY B 1 32 ? -4.273 0.797 -7.887 1 90.31 32 GLY B C 1
ATOM 1362 O O . GLY B 1 32 ? -4.355 1.683 -7.031 1 90.31 32 GLY B O 1
ATOM 1363 N N . VAL B 1 33 ? -4.762 -0.409 -7.688 1 92.25 33 VAL B N 1
ATOM 1364 C CA . VAL B 1 33 ? -5.305 -0.801 -6.391 1 92.25 33 VAL B CA 1
ATOM 1365 C C . VAL B 1 33 ? -4.324 -1.726 -5.676 1 92.25 33 VAL B C 1
ATOM 1367 O O . VAL B 1 33 ? -3.523 -2.41 -6.32 1 92.25 33 VAL B O 1
ATOM 1370 N N . ASN B 1 34 ? -4.398 -1.79 -4.367 1 93.19 34 ASN B N 1
ATOM 1371 C CA . ASN B 1 34 ? -3.451 -2.566 -3.572 1 93.19 34 ASN B CA 1
ATOM 1372 C C . ASN B 1 34 ? -3.988 -3.963 -3.27 1 93.19 34 ASN B C 1
ATOM 1374 O O . ASN B 1 34 ? -3.223 -4.867 -2.932 1 93.19 34 ASN B O 1
ATOM 1378 N N . GLY B 1 35 ? -5.277 -4.078 -3.377 1 94.75 35 GLY B N 1
ATOM 1379 C CA . GLY B 1 35 ? -5.906 -5.352 -3.051 1 94.75 35 GLY B CA 1
ATOM 1380 C C . GLY B 1 35 ? -7.145 -5.637 -3.881 1 94.75 35 GLY B C 1
ATOM 1381 O O . GLY B 1 35 ? -7.871 -4.715 -4.254 1 94.75 35 GLY B O 1
ATOM 1382 N N . LEU B 1 36 ? -7.363 -6.914 -4.113 1 96.5 36 LEU B N 1
ATOM 1383 C CA . LEU B 1 36 ? -8.5 -7.406 -4.883 1 96.5 36 LEU B CA 1
ATOM 1384 C C . LEU B 1 36 ? -9.328 -8.391 -4.066 1 96.5 36 LEU B C 1
ATOM 1386 O O . LEU B 1 36 ? -8.875 -9.508 -3.787 1 96.5 36 LEU B O 1
ATOM 1390 N N . PRO B 1 37 ? -10.547 -8.023 -3.684 1 97.12 37 PRO B N 1
ATOM 1391 C CA . PRO B 1 37 ? -11.422 -9.062 -3.123 1 97.12 37 PRO B CA 1
ATOM 1392 C C . PRO B 1 37 ? -11.625 -10.234 -4.074 1 97.12 37 PRO B C 1
ATOM 139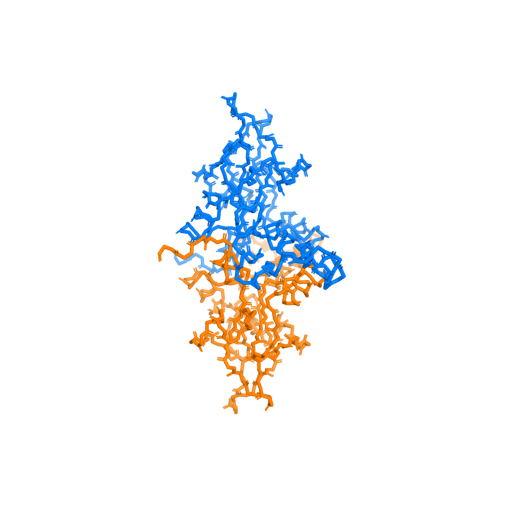4 O O . PRO B 1 37 ? -11.75 -10.039 -5.289 1 97.12 37 PRO B O 1
ATOM 1397 N N . VAL B 1 38 ? -11.516 -11.391 -3.527 1 97.31 38 VAL B N 1
ATOM 1398 C CA . VAL B 1 38 ? -11.734 -12.609 -4.301 1 97.31 38 VAL B CA 1
ATOM 1399 C C . VAL B 1 38 ? -13.148 -13.133 -4.051 1 97.31 38 VAL B C 1
ATOM 1401 O O . VAL B 1 38 ? -13.523 -13.398 -2.906 1 97.31 38 VAL B O 1
ATOM 1404 N N . VAL B 1 39 ? -13.859 -13.227 -5.102 1 96.38 39 VAL B N 1
ATOM 1405 C CA . VAL B 1 39 ? -15.266 -13.625 -5.016 1 96.38 39 VAL B CA 1
ATOM 1406 C C . VAL B 1 39 ? -15.5 -14.883 -5.848 1 96.38 39 VAL B C 1
ATOM 1408 O O . VAL B 1 39 ? -14.961 -15.016 -6.949 1 96.38 39 VAL B O 1
ATOM 1411 N N . ASP B 1 40 ? -16.234 -15.82 -5.234 1 94.44 40 ASP B N 1
ATOM 1412 C CA . ASP B 1 40 ? -16.484 -17.062 -5.957 1 94.44 40 ASP B CA 1
ATOM 1413 C C . ASP B 1 40 ? -17.656 -16.906 -6.934 1 94.44 40 ASP B C 1
ATOM 1415 O O . ASP B 1 40 ? -18.156 -15.805 -7.129 1 94.44 40 ASP B O 1
ATOM 1419 N N . GLU B 1 41 ? -18.016 -17.984 -7.555 1 94.25 41 GLU B N 1
ATOM 1420 C CA . GLU B 1 41 ? -19.031 -17.969 -8.602 1 94.25 41 GLU B CA 1
ATOM 1421 C C . GLU B 1 41 ? -20.391 -17.562 -8.047 1 94.25 41 GLU B C 1
ATOM 1423 O O . GLU B 1 41 ? -21.234 -17.047 -8.781 1 94.25 41 GLU B O 1
ATOM 1428 N N . SER B 1 42 ? -20.656 -17.703 -6.75 1 91.94 42 SER B N 1
ATOM 1429 C CA . SER B 1 42 ? -21.938 -17.375 -6.121 1 91.94 42 SER B CA 1
ATOM 1430 C C . SER B 1 42 ? -21.953 -15.938 -5.621 1 91.94 42 SER B C 1
ATOM 1432 O O . SER B 1 42 ? -22.938 -15.492 -5.02 1 91.94 42 SER B O 1
ATOM 1434 N N . GLY B 1 43 ? -20.812 -15.258 -5.766 1 90.12 43 GLY B N 1
ATOM 1435 C CA . GLY B 1 43 ? -20.734 -13.867 -5.348 1 90.12 43 GLY B CA 1
ATOM 1436 C C . GLY B 1 43 ? -20.297 -13.703 -3.908 1 90.12 43 GLY B C 1
ATOM 1437 O O . GLY B 1 43 ? -20.375 -12.602 -3.35 1 90.12 43 GLY B O 1
ATOM 1438 N N . HIS B 1 44 ? -19.812 -14.797 -3.289 1 92.31 44 HIS B N 1
ATOM 1439 C CA . HIS B 1 44 ? -19.344 -14.727 -1.907 1 92.31 44 HIS B CA 1
ATOM 1440 C C . HIS B 1 44 ? -17.875 -14.312 -1.835 1 92.31 44 HIS B C 1
ATOM 1442 O O . HIS B 1 44 ? -17.062 -14.766 -2.639 1 92.31 44 HIS B O 1
ATOM 1448 N N . LEU B 1 45 ? -17.625 -13.461 -0.907 1 94.88 45 LEU B N 1
ATOM 1449 C CA . LEU B 1 45 ? -16.25 -13.078 -0.624 1 94.88 45 LEU B CA 1
ATOM 1450 C C . LEU B 1 45 ? -15.484 -14.234 0.004 1 94.88 45 LEU B C 1
ATOM 1452 O O . LEU B 1 45 ? -15.812 -14.672 1.108 1 94.88 45 LEU B O 1
ATOM 1456 N N . VAL B 1 46 ? -14.461 -14.734 -0.668 1 94.75 46 VAL B N 1
ATOM 1457 C CA . VAL B 1 46 ? -13.789 -15.93 -0.171 1 94.75 46 VAL B CA 1
ATOM 1458 C C . VAL B 1 46 ? -12.336 -15.602 0.17 1 94.75 46 VAL B C 1
ATOM 1460 O O . VAL B 1 46 ? -11.602 -16.453 0.686 1 94.75 46 VAL B O 1
ATOM 1463 N N . GLY B 1 47 ? -11.883 -14.445 -0.142 1 95.31 47 GLY B N 1
ATOM 1464 C CA . GLY B 1 47 ? -10.516 -14.047 0.164 1 95.31 47 GLY B CA 1
ATOM 1465 C C . GLY B 1 47 ? -10.188 -12.641 -0.305 1 95.31 47 GLY B C 1
ATOM 1466 O O . GLY B 1 47 ? -11.078 -11.891 -0.713 1 95.31 47 GLY B O 1
ATOM 1467 N N . ILE B 1 48 ? -8.953 -12.312 -0.224 1 96.31 48 ILE B N 1
ATOM 1468 C CA . ILE B 1 48 ? -8.414 -11.062 -0.746 1 96.31 48 ILE B CA 1
ATOM 1469 C C . ILE B 1 48 ? -6.965 -11.266 -1.176 1 96.31 48 ILE B C 1
ATOM 1471 O O . ILE B 1 48 ? -6.207 -11.977 -0.511 1 96.31 48 ILE B O 1
ATOM 1475 N N . LEU B 1 49 ? -6.621 -10.75 -2.309 1 96.31 49 LEU B N 1
ATOM 1476 C CA . LEU B 1 49 ? -5.254 -10.797 -2.811 1 96.31 49 LEU B CA 1
ATOM 1477 C C . LEU B 1 49 ? -4.652 -9.398 -2.879 1 96.31 49 LEU B C 1
ATOM 1479 O O . LEU B 1 49 ? -5.137 -8.547 -3.627 1 96.31 49 LEU B O 1
ATOM 1483 N N . CYS B 1 50 ? -3.627 -9.148 -2.131 1 95.75 50 CYS B N 1
ATOM 1484 C CA . CYS B 1 50 ? -2.977 -7.844 -2.109 1 95.75 50 CYS B CA 1
ATOM 1485 C C . CYS B 1 50 ? -1.624 -7.898 -2.812 1 95.75 50 CYS B C 1
ATOM 1487 O O . CYS B 1 50 ? -1.083 -8.984 -3.045 1 95.75 50 CYS B O 1
ATOM 1489 N N . GLN B 1 51 ? -1.18 -6.711 -3.158 1 94.06 51 GLN B N 1
ATOM 1490 C CA . GLN B 1 51 ? 0.158 -6.609 -3.732 1 94.06 51 GLN B CA 1
ATOM 1491 C C . GLN B 1 51 ? 1.192 -7.289 -2.836 1 94.06 51 GLN B C 1
ATOM 1493 O O . GLN B 1 51 ? 2.094 -7.973 -3.326 1 94.06 51 GLN B O 1
ATOM 1498 N N . SER B 1 52 ? 1.017 -7.152 -1.544 1 92.69 52 SER B N 1
ATOM 1499 C CA . SER B 1 52 ? 1.959 -7.73 -0.59 1 92.69 52 SER B CA 1
ATOM 1500 C C . SER B 1 52 ? 1.97 -9.25 -0.673 1 92.69 52 SER B C 1
ATOM 1502 O O . SER B 1 52 ? 3.008 -9.883 -0.467 1 92.69 52 SER B O 1
ATOM 1504 N N . ASP B 1 53 ? 0.861 -9.867 -0.877 1 91.88 53 ASP B N 1
ATOM 1505 C CA . ASP B 1 53 ? 0.784 -11.312 -1.033 1 91.88 53 ASP B CA 1
ATOM 1506 C C . ASP B 1 53 ? 1.636 -11.789 -2.211 1 91.88 53 ASP B C 1
ATOM 1508 O O . ASP B 1 53 ? 2.297 -12.82 -2.129 1 91.88 53 ASP B O 1
ATOM 1512 N N . LEU B 1 54 ? 1.579 -11.008 -3.262 1 92.38 54 LEU B N 1
ATOM 1513 C CA . LEU B 1 54 ? 2.293 -11.375 -4.477 1 92.38 54 LEU B CA 1
ATOM 1514 C C . LEU B 1 54 ? 3.787 -11.109 -4.336 1 92.38 54 LEU B C 1
ATOM 1516 O O . LEU B 1 54 ? 4.609 -11.859 -4.863 1 92.38 54 LEU B O 1
ATOM 1520 N N . VAL B 1 55 ? 4.117 -10.039 -3.652 1 91.94 55 VAL B N 1
ATOM 1521 C CA . VAL B 1 55 ? 5.523 -9.758 -3.377 1 91.94 55 VAL B CA 1
ATOM 1522 C C . VAL B 1 55 ? 6.113 -10.875 -2.521 1 91.94 55 VAL B C 1
ATOM 1524 O O . VAL B 1 55 ? 7.273 -11.25 -2.697 1 91.94 55 VAL B O 1
ATOM 1527 N N . ARG B 1 56 ? 5.328 -11.367 -1.606 1 88.94 56 ARG B N 1
ATOM 1528 C CA . ARG B 1 56 ? 5.762 -12.484 -0.776 1 88.94 56 ARG B CA 1
ATOM 1529 C C . ARG B 1 56 ? 6.098 -13.703 -1.631 1 88.94 56 ARG B C 1
ATOM 1531 O O . ARG B 1 56 ? 7.031 -14.445 -1.319 1 88.94 56 ARG B O 1
ATOM 1538 N N . MET B 1 57 ? 5.348 -13.859 -2.668 1 82.56 57 MET B N 1
ATOM 1539 C CA . MET B 1 57 ? 5.609 -14.969 -3.582 1 82.56 57 MET B CA 1
ATOM 1540 C C . MET B 1 57 ? 6.965 -14.805 -4.258 1 82.56 57 MET B C 1
ATOM 1542 O O . MET B 1 57 ? 7.625 -15.797 -4.582 1 82.56 57 MET B O 1
ATOM 1546 N N . GLN B 1 58 ? 7.297 -13.625 -4.574 1 78.25 58 GLN B N 1
ATOM 1547 C CA . GLN B 1 58 ? 8.586 -13.32 -5.191 1 78.25 58 GLN B CA 1
ATOM 1548 C C . GLN B 1 58 ? 9.742 -13.688 -4.258 1 78.25 58 GLN B C 1
ATOM 1550 O O . GLN B 1 58 ? 10.812 -14.094 -4.715 1 78.25 58 GLN B O 1
ATOM 1555 N N . LYS B 1 59 ? 9.578 -13.531 -3.023 1 73.94 59 LYS B N 1
ATOM 1556 C CA . LYS B 1 59 ? 10.578 -13.875 -2.02 1 73.94 59 LYS B CA 1
ATOM 1557 C C . LYS B 1 59 ? 10.883 -15.367 -2.035 1 73.94 59 LYS B C 1
ATOM 1559 O O . LYS B 1 59 ? 12.023 -15.781 -1.806 1 73.94 59 LYS B O 1
ATOM 1564 N N . SER B 1 60 ? 9.883 -16.156 -2.133 1 62.88 60 SER B N 1
ATOM 1565 C CA . SER B 1 60 ? 9.977 -17.594 -1.923 1 62.88 60 SER B CA 1
ATOM 1566 C C . SER B 1 60 ? 10.43 -18.312 -3.191 1 62.88 60 SER B C 1
ATOM 1568 O O . SER B 1 60 ? 10.633 -19.531 -3.188 1 62.88 60 SER B O 1
ATOM 1570 N N . LEU B 1 61 ? 10.477 -17.625 -4.215 1 55.25 61 LEU B N 1
ATOM 1571 C CA . LEU B 1 61 ? 10.844 -18.375 -5.398 1 55.25 61 LEU B CA 1
ATOM 1572 C C . LEU B 1 61 ? 12.234 -19 -5.234 1 55.25 61 LEU B C 1
ATOM 1574 O O . LEU B 1 61 ? 13.211 -18.281 -4.992 1 55.25 61 LEU B O 1
ATOM 1578 N N . PRO B 1 62 ? 12.133 -20.297 -4.895 1 48.19 62 PRO B N 1
ATOM 1579 C CA . PRO B 1 62 ? 13.375 -21.047 -4.711 1 48.19 62 PRO B CA 1
ATOM 1580 C C . PRO B 1 62 ? 14.297 -20.969 -5.93 1 48.19 62 PRO B C 1
ATOM 1582 O O . PRO B 1 62 ? 13.844 -21.172 -7.059 1 48.19 62 PRO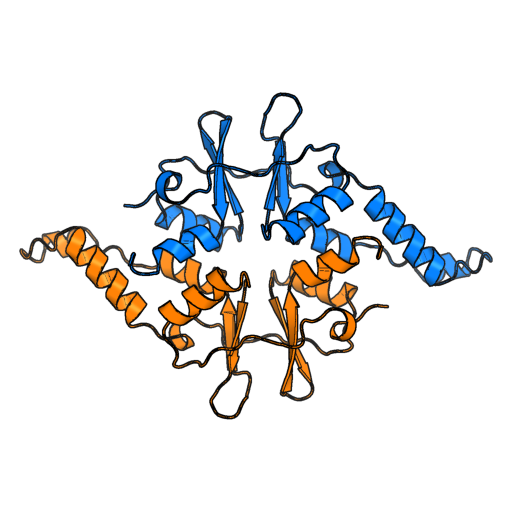 B O 1
ATOM 1585 N N . ILE B 1 63 ? 15.148 -20.016 -5.973 1 48.03 63 ILE B N 1
ATOM 1586 C CA . ILE B 1 63 ? 16.203 -20.203 -6.969 1 48.03 63 ILE B CA 1
ATOM 1587 C C . ILE B 1 63 ? 16.703 -21.641 -6.922 1 48.03 63 ILE B C 1
ATOM 1589 O O . ILE B 1 63 ? 17.047 -22.141 -5.852 1 48.03 63 ILE B O 1
ATOM 1593 N N . PRO B 1 64 ? 16.422 -22.391 -7.863 1 45.72 64 PRO B N 1
ATOM 1594 C CA . PRO B 1 64 ? 17.094 -23.703 -7.801 1 45.72 64 PRO B CA 1
ATOM 1595 C C . PRO B 1 64 ? 18.562 -23.594 -7.379 1 45.72 64 PRO B C 1
ATOM 1597 O O . PRO B 1 64 ? 19.25 -22.641 -7.754 1 45.72 64 PRO B O 1
ATOM 1600 N N . SER B 1 65 ? 18.797 -24.016 -6.23 1 42.06 65 SER B N 1
ATOM 1601 C CA . SER B 1 65 ? 20.156 -24.094 -5.719 1 42.06 65 SER B CA 1
ATOM 1602 C C . SER B 1 65 ? 21.125 -24.547 -6.809 1 42.06 65 SER B C 1
ATOM 1604 O O . SER B 1 65 ? 20.75 -25.25 -7.738 1 42.06 65 SER B O 1
ATOM 1606 N N . LEU B 1 66 ? 22.094 -23.766 -6.93 1 46.75 66 LEU B N 1
ATOM 1607 C CA . LEU B 1 66 ? 23.234 -24.188 -7.723 1 46.75 66 LEU B CA 1
ATOM 1608 C C . LEU B 1 66 ? 23.406 -25.703 -7.656 1 46.75 66 LEU B C 1
ATOM 1610 O O . LEU B 1 66 ? 23.734 -26.344 -8.656 1 46.75 66 LEU B O 1
ATOM 1614 N N . PHE B 1 67 ? 23.156 -26.234 -6.496 1 47.38 67 PHE B N 1
ATOM 1615 C CA . PHE B 1 67 ? 23.406 -27.656 -6.297 1 47.38 67 PHE B CA 1
ATOM 1616 C C . PHE B 1 67 ? 22.469 -28.484 -7.16 1 47.38 67 PHE B C 1
ATOM 1618 O O . PHE B 1 67 ? 22.859 -29.562 -7.641 1 47.38 67 PHE B O 1
ATOM 1625 N N . THR B 1 68 ? 21.312 -28.047 -7.262 1 46 68 THR B N 1
ATOM 1626 C CA . THR B 1 68 ? 20.469 -28.812 -8.164 1 46 68 THR B CA 1
ATOM 1627 C C . THR B 1 68 ? 20.938 -28.672 -9.609 1 46 68 THR B C 1
ATOM 1629 O O . THR B 1 68 ? 20.844 -29.625 -10.391 1 46 68 THR B O 1
ATOM 1632 N N . LEU B 1 69 ? 21.391 -27.547 -9.914 1 45.72 69 LEU B N 1
ATOM 1633 C CA . LEU B 1 69 ? 21.984 -27.375 -11.234 1 45.72 69 LEU B CA 1
ATOM 1634 C C . LEU B 1 69 ? 23.219 -28.266 -11.398 1 45.72 69 LEU B C 1
ATOM 1636 O O . LEU B 1 69 ? 23.422 -28.844 -12.461 1 45.72 69 LEU B O 1
ATOM 1640 N N . LEU B 1 70 ? 24.047 -28.266 -10.422 1 51.56 70 LEU B N 1
ATOM 1641 C CA . LEU B 1 70 ? 25.25 -29.094 -10.531 1 51.56 70 LEU B CA 1
ATOM 1642 C C . LEU B 1 70 ? 24.891 -30.578 -10.586 1 51.56 70 LEU B C 1
ATOM 1644 O O . LEU B 1 70 ? 25.594 -31.359 -11.234 1 51.56 70 LEU B O 1
ATOM 1648 N N . ASP B 1 71 ? 24.062 -30.984 -9.82 1 48.94 71 ASP B N 1
ATOM 1649 C CA . ASP B 1 71 ? 23.828 -32.438 -9.852 1 48.94 71 ASP B CA 1
ATOM 1650 C C . ASP B 1 71 ? 23.25 -32.875 -11.195 1 48.94 71 ASP B C 1
ATOM 1652 O O . ASP B 1 71 ? 23.469 -34 -11.625 1 48.94 71 ASP B O 1
ATOM 1656 N N . GLY B 1 72 ? 22.141 -32.156 -11.82 1 47.91 72 GLY B N 1
ATOM 1657 C CA . GLY B 1 72 ? 21.688 -32.625 -13.117 1 47.91 72 GLY B CA 1
ATOM 1658 C C . GLY B 1 72 ? 22.5 -32.062 -14.273 1 47.91 72 GLY B C 1
ATOM 1659 O O . GLY B 1 72 ? 23.016 -30.938 -14.18 1 47.91 72 GLY B O 1
ATOM 1660 N N . PHE B 1 73 ? 23.484 -32.625 -14.914 1 47.47 73 PHE B N 1
ATOM 1661 C CA . PHE B 1 73 ? 24.188 -32.344 -16.156 1 47.47 73 PHE B CA 1
ATOM 1662 C C . PHE B 1 73 ? 23.344 -31.453 -17.062 1 47.47 73 PHE B C 1
ATOM 1664 O O . PHE B 1 73 ? 23.656 -31.281 -18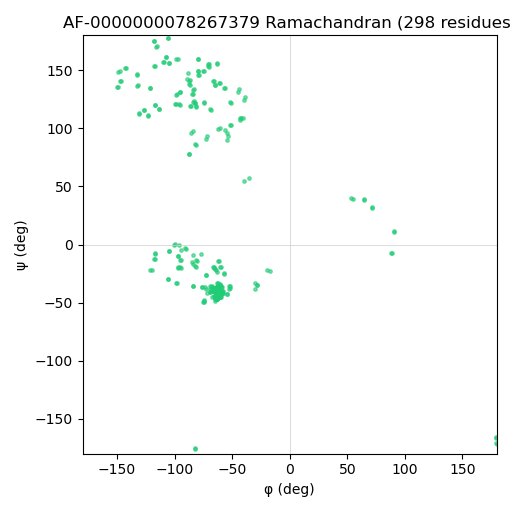.25 1 47.47 73 PHE B O 1
ATOM 1671 N N . VAL B 1 74 ? 22.031 -31.359 -16.953 1 46.59 74 VAL B N 1
ATOM 1672 C CA . VAL B 1 74 ? 21.328 -30.5 -17.922 1 46.59 74 VAL B CA 1
ATOM 1673 C C . VAL B 1 74 ? 21.609 -29.031 -17.609 1 46.59 74 VAL B C 1
ATOM 1675 O O . VAL B 1 74 ? 21.281 -28.562 -16.516 1 46.59 74 VAL B O 1
ATOM 1678 N N . PRO B 1 75 ? 22.578 -28.406 -18.125 1 47.91 75 PRO B N 1
ATOM 1679 C CA . PRO B 1 75 ? 22.828 -26.969 -18.062 1 47.91 75 PRO B CA 1
ATOM 1680 C C . PRO B 1 75 ? 21.547 -26.141 -18.094 1 47.91 75 PRO B C 1
ATOM 1682 O O . PRO B 1 75 ? 20.797 -26.188 -19.078 1 47.91 75 PRO B O 1
ATOM 1685 N N . LEU B 1 76 ? 20.562 -26.25 -17.234 1 49.66 76 LEU B N 1
ATOM 1686 C CA . LEU B 1 76 ? 19.422 -25.359 -17.391 1 49.66 76 LEU B CA 1
ATOM 1687 C C . LEU B 1 76 ? 19.859 -23.906 -17.422 1 49.66 76 LEU B C 1
ATOM 1689 O O . LEU B 1 76 ? 20.547 -23.438 -16.516 1 49.66 76 LEU B O 1
ATOM 1693 N N . SER B 1 77 ? 20.047 -23.297 -18.562 1 51.09 77 SER B N 1
ATOM 1694 C CA . SER B 1 77 ? 20.359 -21.906 -18.812 1 51.09 77 SER B CA 1
ATOM 1695 C C . SER B 1 77 ? 19.5 -20.969 -17.953 1 51.09 77 SER B C 1
ATOM 1697 O O . SER B 1 77 ? 18.406 -21.359 -17.516 1 51.09 77 SER B O 1
ATOM 1699 N N . SER B 1 78 ? 20.203 -19.969 -17.344 1 55.19 78 SER B N 1
ATOM 1700 C CA . SER B 1 78 ? 19.594 -18.844 -16.625 1 55.19 78 SER B CA 1
ATOM 1701 C C . SER B 1 78 ? 18.234 -18.484 -17.219 1 55.19 78 SER B C 1
ATOM 1703 O O . SER B 1 78 ? 17.297 -18.188 -16.469 1 55.19 78 SER B O 1
ATOM 1705 N N . SER B 1 79 ? 18.156 -18.688 -18.578 1 56.12 79 SER B N 1
ATOM 1706 C CA . SER B 1 79 ? 16.938 -18.391 -19.297 1 56.12 79 SER B CA 1
ATOM 1707 C C . SER B 1 79 ? 15.852 -19.422 -19.016 1 56.12 79 SER B C 1
ATOM 1709 O O . SER B 1 79 ? 14.672 -19.078 -18.891 1 56.12 79 SER B O 1
ATOM 1711 N N . ALA B 1 80 ? 16.25 -20.656 -18.875 1 57.44 80 ALA B N 1
ATOM 1712 C CA . ALA B 1 80 ? 15.289 -21.734 -18.641 1 57.44 80 ALA B CA 1
ATOM 1713 C C . ALA B 1 80 ? 14.703 -21.656 -17.234 1 57.44 80 ALA B C 1
ATOM 1715 O O . ALA B 1 80 ? 13.508 -21.891 -17.031 1 57.44 80 ALA B O 1
ATOM 1716 N N . LEU B 1 81 ? 15.57 -21.375 -16.375 1 57.44 81 LEU B N 1
ATOM 1717 C CA . LEU B 1 81 ? 15.117 -21.219 -14.992 1 57.44 81 LEU B CA 1
ATOM 1718 C C . LEU B 1 81 ? 14.156 -20.031 -14.859 1 57.44 81 LEU B C 1
ATOM 1720 O O . LEU B 1 81 ? 13.141 -20.125 -14.172 1 57.44 81 LEU B O 1
ATOM 1724 N N . LEU B 1 82 ? 14.602 -18.969 -15.492 1 58.12 82 LEU B N 1
ATOM 1725 C CA . LEU B 1 82 ? 13.711 -17.812 -15.523 1 58.12 82 LEU B CA 1
ATOM 1726 C C . LEU B 1 82 ? 12.375 -18.172 -16.156 1 58.12 82 LEU B C 1
ATOM 1728 O O . LEU B 1 82 ? 11.32 -17.766 -15.664 1 58.12 82 LEU B O 1
ATOM 1732 N N . GLU B 1 83 ? 12.414 -18.969 -17.203 1 59.25 83 GLU B N 1
ATOM 1733 C CA . GLU B 1 83 ? 11.195 -19.375 -17.906 1 59.25 83 GLU B CA 1
ATOM 1734 C C . GLU B 1 83 ? 10.344 -20.297 -17.031 1 59.25 83 GLU B C 1
ATOM 1736 O O . GLU B 1 83 ? 9.117 -20.203 -17.031 1 59.25 83 GLU B O 1
ATOM 1741 N N . ALA B 1 84 ? 11.016 -21.141 -16.359 1 59.94 84 ALA B N 1
ATOM 1742 C CA . ALA B 1 84 ? 10.297 -22.062 -15.477 1 59.94 84 ALA B CA 1
ATOM 1743 C C . ALA B 1 84 ? 9.609 -21.312 -14.336 1 59.94 84 ALA B C 1
ATOM 1745 O O . ALA B 1 84 ? 8.492 -21.641 -13.953 1 59.94 84 ALA B O 1
ATOM 1746 N N . GLU B 1 85 ? 10.289 -20.344 -13.852 1 61.72 85 GLU B N 1
ATOM 1747 C CA . GLU B 1 85 ? 9.727 -19.531 -12.773 1 61.72 85 GLU B CA 1
ATOM 1748 C C . GLU B 1 85 ? 8.508 -18.75 -13.25 1 61.72 85 GLU B C 1
ATOM 1750 O O . GLU B 1 85 ? 7.496 -18.688 -12.555 1 61.72 85 GLU B O 1
ATOM 1755 N N . VAL B 1 86 ? 8.664 -18.219 -14.359 1 59.72 86 VAL B N 1
ATOM 1756 C CA . VAL B 1 86 ? 7.555 -17.484 -14.961 1 59.72 86 VAL B CA 1
ATOM 1757 C C . VAL B 1 86 ? 6.383 -18.438 -15.211 1 59.72 86 VAL B C 1
ATOM 1759 O O . VAL B 1 86 ? 5.227 -18.078 -14.969 1 59.72 86 VAL B O 1
ATOM 1762 N N . LYS B 1 87 ? 6.734 -19.578 -15.594 1 59.78 87 LYS B N 1
ATOM 1763 C CA . LYS B 1 87 ? 5.707 -20.578 -15.859 1 59.78 87 LYS B CA 1
ATOM 1764 C C . LYS B 1 87 ? 4.992 -20.984 -14.57 1 59.78 87 LYS B C 1
ATOM 1766 O O . LYS B 1 87 ? 3.783 -21.219 -14.578 1 59.78 87 LYS B O 1
ATOM 1771 N N . ARG B 1 88 ? 5.734 -21.109 -13.578 1 64.25 88 ARG B N 1
ATOM 1772 C CA . ARG B 1 88 ? 5.141 -21.469 -12.289 1 64.25 88 ARG B CA 1
ATOM 1773 C C . ARG B 1 88 ? 4.203 -20.359 -11.805 1 64.25 88 ARG B C 1
ATOM 1775 O O . ARG B 1 88 ? 3.094 -20.641 -11.344 1 64.25 88 ARG B O 1
ATOM 1782 N N . ILE B 1 89 ? 4.707 -19.219 -11.922 1 62.12 89 ILE B N 1
ATOM 1783 C CA . ILE B 1 89 ? 3.855 -18.094 -11.531 1 62.12 89 ILE B CA 1
ATOM 1784 C C . ILE B 1 89 ? 2.631 -18.031 -12.445 1 62.12 89 ILE B C 1
ATOM 1786 O O . ILE B 1 89 ? 1.508 -17.844 -11.969 1 62.12 89 ILE B O 1
ATOM 1790 N N . ALA B 1 90 ? 3.012 -18.297 -13.719 1 61.44 90 ALA B N 1
ATOM 1791 C CA . ALA B 1 90 ? 1.928 -18.312 -14.703 1 61.44 90 ALA B CA 1
ATOM 1792 C C . ALA B 1 90 ? 0.959 -19.469 -14.438 1 61.44 90 ALA B C 1
ATOM 1794 O O . ALA B 1 90 ? -0.22 -19.391 -14.789 1 61.44 90 ALA B O 1
ATOM 1795 N N . ALA B 1 91 ? 1.458 -20.422 -13.711 1 67.38 91 ALA B N 1
ATOM 1796 C CA . ALA B 1 91 ? 0.619 -21.594 -13.461 1 67.38 91 ALA B CA 1
ATOM 1797 C C . ALA B 1 91 ? -0.126 -21.469 -12.141 1 67.38 91 ALA B C 1
ATOM 1799 O O . ALA B 1 91 ? -1.037 -22.25 -11.852 1 67.38 91 ALA B O 1
ATOM 1800 N N . SER B 1 92 ? 0.173 -20.438 -11.445 1 85.88 92 SER B N 1
ATOM 1801 C CA . SER B 1 92 ? -0.462 -20.266 -10.141 1 85.88 92 SER B CA 1
ATOM 1802 C C . SER B 1 92 ? -1.778 -19.5 -10.266 1 85.88 92 SER B C 1
ATOM 1804 O O . SER B 1 92 ? -1.942 -18.672 -11.164 1 85.88 92 SER B O 1
ATOM 1806 N N . LYS B 1 93 ? -2.727 -19.969 -9.43 1 94.06 93 LYS B N 1
ATOM 1807 C CA . LYS B 1 93 ? -4.043 -19.328 -9.375 1 94.06 93 LYS B CA 1
ATOM 1808 C C . LYS B 1 93 ? -4.141 -18.359 -8.195 1 94.06 93 LYS B C 1
ATOM 1810 O O . LYS B 1 93 ? -3.332 -18.422 -7.273 1 94.06 93 LYS B O 1
ATOM 1815 N N . VAL B 1 94 ? -5.078 -17.438 -8.273 1 96.38 94 VAL B N 1
ATOM 1816 C CA . VAL B 1 94 ? -5.348 -16.469 -7.219 1 96.38 94 VAL B CA 1
ATOM 1817 C C . VAL B 1 94 ? -5.547 -17.188 -5.891 1 96.38 94 VAL B C 1
ATOM 1819 O O . VAL B 1 94 ? -5.047 -16.75 -4.855 1 96.38 94 VAL B O 1
ATOM 1822 N N . SER B 1 95 ? -6.156 -18.359 -5.902 1 95 95 SER B N 1
ATOM 1823 C CA . SER B 1 95 ? -6.438 -19.125 -4.691 1 95 95 SER B CA 1
ATOM 1824 C C . SER B 1 95 ? -5.152 -19.594 -4.012 1 95 95 SER B C 1
ATOM 1826 O O . SER B 1 95 ? -5.133 -19.828 -2.807 1 95 95 SER B O 1
ATOM 1828 N N . ASP B 1 96 ? -4.062 -19.625 -4.727 1 92.44 96 ASP B N 1
ATOM 1829 C CA . ASP B 1 96 ? -2.787 -20.094 -4.191 1 92.44 96 ASP B CA 1
ATOM 1830 C C . ASP B 1 96 ? -2.086 -18.984 -3.402 1 92.44 96 ASP B C 1
ATOM 1832 O O . ASP B 1 96 ? -1.18 -19.25 -2.613 1 92.44 96 ASP B O 1
ATOM 1836 N N . ALA B 1 97 ? -2.502 -17.766 -3.629 1 92.44 97 ALA B N 1
ATOM 1837 C CA . ALA B 1 97 ? -1.738 -16.641 -3.08 1 92.44 97 ALA B CA 1
ATOM 1838 C C . ALA B 1 97 ? -2.602 -15.789 -2.154 1 92.44 97 ALA B C 1
ATOM 1840 O O . ALA B 1 97 ? -2.082 -15.062 -1.306 1 92.44 97 ALA B O 1
ATOM 1841 N N . MET B 1 98 ? -3.875 -15.891 -2.336 1 94.44 98 MET B N 1
ATOM 1842 C CA . MET B 1 98 ? -4.773 -14.992 -1.617 1 94.44 98 MET B CA 1
ATOM 1843 C C . MET B 1 98 ? -4.812 -15.336 -0.132 1 94.44 98 MET B C 1
ATOM 1845 O O . MET B 1 98 ? -4.492 -16.453 0.258 1 94.44 98 MET B O 1
ATOM 1849 N N . SER B 1 99 ? -5.137 -14.367 0.667 1 94 99 SER B N 1
ATOM 1850 C CA . SER B 1 99 ? -5.488 -14.633 2.059 1 94 99 SER B CA 1
ATOM 1851 C C . SER B 1 99 ? -6.953 -15.039 2.189 1 94 99 SER B C 1
ATOM 1853 O O . SER B 1 99 ? -7.84 -14.375 1.645 1 94 99 SER B O 1
ATOM 1855 N N . THR B 1 100 ? -7.191 -16.078 2.938 1 93.06 100 THR B N 1
ATOM 1856 C CA . THR B 1 100 ? -8.555 -16.578 3.061 1 93.06 100 THR B CA 1
ATOM 1857 C C . THR B 1 100 ? -9.219 -16.047 4.324 1 93.06 100 THR B C 1
ATOM 1859 O O . THR B 1 100 ? -10.438 -16.109 4.473 1 93.06 100 THR B O 1
ATOM 1862 N N . LYS B 1 101 ? -8.508 -15.594 5.258 1 89.62 101 LYS B N 1
ATOM 1863 C CA . LYS B 1 101 ? -9.055 -14.938 6.445 1 89.62 101 LYS B CA 1
ATOM 1864 C C . LYS B 1 101 ? -9.242 -13.438 6.207 1 89.62 101 LYS B C 1
ATOM 1866 O O . LYS B 1 101 ? -8.5 -12.625 6.758 1 89.62 101 LYS B O 1
ATOM 1871 N N . VAL B 1 102 ? -10.312 -13.188 5.508 1 91.25 102 VAL B N 1
ATOM 1872 C CA . VAL B 1 102 ? -10.547 -11.797 5.113 1 91.25 102 VAL B CA 1
ATOM 1873 C C . VAL B 1 102 ? -11.234 -11.047 6.254 1 91.25 102 VAL B C 1
ATOM 1875 O O . VAL B 1 102 ? -12.273 -11.477 6.75 1 91.25 102 VAL B O 1
ATOM 1878 N N . VAL B 1 103 ? -10.68 -10.031 6.707 1 93.75 103 VAL B N 1
ATOM 1879 C CA . VAL B 1 103 ? -11.305 -9.117 7.664 1 93.75 103 VAL B CA 1
ATOM 1880 C C . VAL B 1 103 ? -12.148 -8.086 6.922 1 93.75 103 VAL B C 1
ATOM 1882 O O . VAL B 1 103 ? -11.648 -7.391 6.035 1 93.75 103 VAL B O 1
ATOM 1885 N N . THR B 1 104 ? -13.383 -8.086 7.203 1 96.69 104 THR B N 1
ATOM 1886 C CA . THR B 1 104 ? -14.281 -7.102 6.613 1 96.69 104 THR B CA 1
ATOM 1887 C C . THR B 1 104 ? -14.734 -6.09 7.656 1 96.69 104 THR B C 1
ATOM 1889 O O . THR B 1 104 ? -14.641 -6.344 8.859 1 96.69 104 THR B O 1
ATOM 1892 N N . ILE B 1 105 ? -15.125 -4.977 7.191 1 97.56 105 ILE B N 1
ATOM 1893 C CA . ILE B 1 105 ? -15.641 -3.971 8.109 1 97.56 105 ILE B CA 1
ATOM 1894 C C . ILE B 1 105 ? -17.094 -3.664 7.766 1 97.56 105 ILE B C 1
ATOM 1896 O O . ILE B 1 105 ? -17.531 -3.838 6.625 1 97.56 105 ILE B O 1
ATOM 1900 N N . ALA B 1 106 ? -17.828 -3.234 8.734 1 97.75 106 ALA B N 1
ATOM 1901 C CA . ALA B 1 106 ? -19.234 -2.867 8.547 1 97.75 106 ALA B CA 1
ATOM 1902 C C . ALA B 1 106 ? -19.359 -1.476 7.934 1 97.75 106 ALA B C 1
ATOM 1904 O O . ALA B 1 106 ? -18.5 -0.616 8.148 1 97.75 106 ALA B O 1
ATOM 1905 N N . PRO B 1 107 ? -20.438 -1.256 7.152 1 97.06 107 PRO B N 1
ATOM 1906 C CA . PRO B 1 107 ? -20.609 0.047 6.504 1 97.06 107 PRO B CA 1
ATOM 1907 C C . PRO B 1 107 ? -20.719 1.194 7.508 1 97.06 107 PRO B C 1
ATOM 1909 O O . PRO B 1 107 ? -20.422 2.344 7.168 1 97.06 107 PRO B O 1
ATOM 1912 N N . ASP B 1 108 ? -21.047 0.881 8.797 1 97.19 108 ASP B N 1
ATOM 1913 C CA . ASP B 1 108 ? -21.266 1.954 9.766 1 97.19 108 ASP B CA 1
ATOM 1914 C C . ASP B 1 108 ? -20.031 2.166 10.648 1 97.19 108 ASP B C 1
ATOM 1916 O O . ASP B 1 108 ? -20.047 3.016 11.539 1 97.19 108 ASP B O 1
ATOM 1920 N N . MET B 1 109 ? -19.016 1.389 10.406 1 96.38 109 MET B N 1
ATOM 1921 C CA . MET B 1 109 ? -17.781 1.602 11.148 1 96.38 109 MET B CA 1
ATOM 1922 C C . MET B 1 109 ? -17.219 2.99 10.875 1 96.38 109 MET B C 1
ATOM 1924 O O . MET B 1 109 ? -17.219 3.455 9.734 1 96.38 109 MET B O 1
ATOM 1928 N N . THR B 1 110 ? -16.703 3.688 11.898 1 94.56 110 THR B N 1
ATOM 1929 C CA . THR B 1 110 ? -16.219 5.059 11.758 1 94.56 110 THR B CA 1
ATOM 1930 C C . THR B 1 110 ? -14.828 5.082 11.148 1 94.56 110 THR B C 1
ATOM 1932 O O . THR B 1 110 ? -14.094 4.094 11.227 1 94.56 110 THR B O 1
ATOM 1935 N N . ILE B 1 111 ? -14.508 6.168 10.625 1 93.06 111 ILE B N 1
ATOM 1936 C CA . ILE B 1 111 ? -13.203 6.336 9.984 1 93.06 111 ILE B CA 1
ATOM 1937 C C . ILE B 1 111 ? -12.094 6.16 11.023 1 93.06 111 ILE B C 1
ATOM 1939 O O . ILE B 1 111 ? -11.031 5.625 10.711 1 93.06 111 ILE B O 1
ATOM 1943 N N . ASP B 1 112 ? -12.32 6.609 12.273 1 90.31 112 ASP B N 1
ATOM 1944 C CA . ASP B 1 112 ? -11.32 6.453 13.328 1 90.31 112 ASP B CA 1
ATOM 1945 C C . ASP B 1 112 ? -11.07 4.977 13.625 1 90.31 112 ASP B C 1
ATOM 1947 O O . ASP B 1 112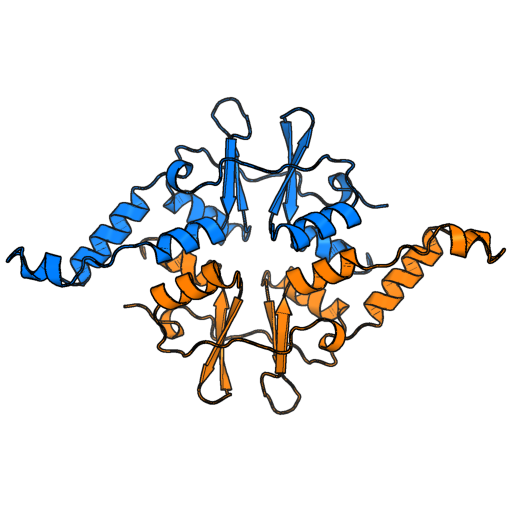 ? -9.922 4.559 13.789 1 90.31 112 ASP B O 1
ATOM 1951 N N . GLU B 1 113 ? -12.141 4.242 13.633 1 94.12 113 GLU B N 1
ATOM 1952 C CA . GLU B 1 113 ? -12.016 2.807 13.859 1 94.12 113 GLU B CA 1
ATOM 1953 C C . GLU B 1 113 ? -11.305 2.123 12.703 1 94.12 113 GLU B C 1
ATOM 1955 O O . GLU B 1 113 ? -10.492 1.22 12.906 1 94.12 113 GLU B O 1
ATOM 1960 N N . ILE B 1 114 ? -11.648 2.574 11.547 1 96.19 114 ILE B N 1
ATOM 1961 C CA . ILE B 1 114 ? -11.047 2.014 10.344 1 96.19 114 ILE B CA 1
ATOM 1962 C C . ILE B 1 114 ? -9.547 2.311 10.328 1 96.19 114 ILE B C 1
ATOM 1964 O O . ILE B 1 114 ? -8.734 1.414 10.102 1 96.19 114 ILE B O 1
ATOM 1968 N N . ALA B 1 115 ? -9.172 3.545 10.602 1 93.5 115 ALA B N 1
ATOM 1969 C CA . ALA B 1 115 ? -7.766 3.934 10.656 1 93.5 115 ALA B CA 1
ATOM 1970 C C . ALA B 1 115 ? -7.012 3.121 11.703 1 93.5 115 ALA B C 1
ATOM 1972 O O . ALA B 1 115 ? -5.898 2.648 11.453 1 93.5 115 ALA B O 1
ATOM 1973 N N . ALA B 1 116 ? -7.66 2.926 12.852 1 93.31 116 ALA B N 1
ATOM 1974 C CA . ALA B 1 116 ? -7.047 2.135 13.914 1 93.31 116 ALA B CA 1
ATOM 1975 C C . ALA B 1 116 ? -6.809 0.698 13.461 1 93.31 116 ALA B C 1
ATOM 1977 O O . ALA B 1 116 ? -5.738 0.134 13.703 1 93.31 116 ALA B O 1
ATOM 1978 N N . LEU B 1 117 ? -7.781 0.156 12.828 1 94.44 117 LEU B N 1
ATOM 1979 C CA . LEU B 1 117 ? -7.676 -1.212 12.328 1 94.44 117 LEU B CA 1
ATOM 1980 C C . LEU B 1 117 ? -6.547 -1.333 11.305 1 94.44 117 LEU B C 1
ATOM 1982 O O . LEU B 1 117 ? -5.75 -2.271 11.367 1 94.44 117 LEU B O 1
ATOM 1986 N N . MET B 1 118 ? -6.449 -0.376 10.375 1 94.44 118 MET B N 1
ATOM 1987 C CA . MET B 1 118 ? -5.426 -0.395 9.336 1 94.44 118 MET B CA 1
ATOM 1988 C C . MET B 1 118 ? -4.031 -0.289 9.938 1 94.44 118 MET B C 1
ATOM 1990 O O . MET B 1 118 ? -3.105 -0.973 9.5 1 94.44 118 MET B O 1
ATOM 1994 N N . VAL B 1 119 ? -3.92 0.512 10.914 1 90.62 119 VAL B N 1
ATOM 1995 C CA . VAL B 1 119 ? -2.617 0.733 11.531 1 90.62 119 VAL B CA 1
ATOM 1996 C C . VAL B 1 119 ? -2.244 -0.468 12.391 1 90.62 119 VAL B C 1
ATOM 1998 O O . VAL B 1 119 ? -1.146 -1.016 12.266 1 90.62 119 VAL B O 1
ATOM 2001 N N . ASP B 1 120 ? -3.129 -0.915 13.234 1 91.88 120 ASP B N 1
ATOM 2002 C CA . ASP B 1 120 ? -2.85 -1.955 14.219 1 91.88 120 ASP B CA 1
ATOM 2003 C C . ASP B 1 120 ? -2.619 -3.305 13.539 1 91.88 120 ASP B C 1
ATOM 2005 O O . ASP B 1 120 ? -1.737 -4.066 13.945 1 91.88 120 ASP B O 1
ATOM 2009 N N . LYS B 1 121 ? -3.35 -3.557 12.484 1 91.44 121 LYS B N 1
ATOM 2010 C CA . LYS B 1 121 ? -3.266 -4.859 11.828 1 91.44 121 LYS B CA 1
ATOM 2011 C C . LYS B 1 121 ? -2.473 -4.77 10.531 1 91.44 121 LYS B C 1
ATOM 2013 O O . LYS B 1 121 ? -2.248 -5.781 9.859 1 91.44 121 LYS B O 1
ATOM 2018 N N . LYS B 1 122 ? -2.109 -3.547 10.164 1 88.81 122 LYS B N 1
ATOM 2019 C CA . LYS B 1 122 ? -1.284 -3.262 8.992 1 88.81 122 LYS B CA 1
ATOM 2020 C C . LYS B 1 122 ? -2.002 -3.654 7.703 1 88.81 122 LYS B C 1
ATOM 2022 O O . LYS B 1 122 ? -1.409 -4.281 6.82 1 88.81 122 LYS B O 1
ATOM 2027 N N . PHE B 1 123 ? -3.279 -3.398 7.707 1 91.75 123 PHE B N 1
ATOM 2028 C CA . PHE B 1 123 ? -4.059 -3.621 6.496 1 91.75 123 PHE B CA 1
ATOM 2029 C C . PHE B 1 123 ? -4.016 -2.395 5.594 1 91.75 123 PHE B C 1
ATOM 2031 O O . PHE B 1 123 ? -4.066 -1.261 6.074 1 91.75 123 PHE B O 1
ATOM 2038 N N . HIS B 1 124 ? -3.936 -2.615 4.32 1 91.81 124 HIS B N 1
ATOM 2039 C CA . HIS B 1 124 ? -3.975 -1.523 3.354 1 91.81 124 HIS B CA 1
ATOM 2040 C C . HIS B 1 124 ? -5.371 -1.359 2.766 1 91.81 124 HIS B C 1
ATOM 2042 O O . HIS B 1 124 ? -5.77 -0.253 2.393 1 91.81 124 HIS B O 1
ATOM 2048 N N . THR B 1 125 ? -6.008 -2.438 2.654 1 93.62 125 THR B N 1
ATOM 2049 C CA . THR B 1 125 ? -7.328 -2.492 2.037 1 93.62 125 THR B CA 1
ATOM 2050 C C . THR B 1 125 ? -8.297 -3.293 2.904 1 93.62 125 THR B C 1
ATOM 2052 O O . THR B 1 125 ? -7.945 -4.359 3.414 1 93.62 125 THR B O 1
ATOM 2055 N N . LEU B 1 126 ? -9.508 -2.789 3.053 1 96.94 126 LEU B N 1
ATOM 2056 C CA . LEU B 1 126 ? -10.539 -3.439 3.857 1 96.94 126 LEU B CA 1
ATOM 2057 C C . LEU B 1 126 ? -11.852 -3.535 3.088 1 96.94 126 LEU B C 1
ATOM 2059 O O . LEU B 1 126 ? -12.492 -2.518 2.814 1 96.94 126 LEU B O 1
ATOM 2063 N N . PRO B 1 127 ? -12.305 -4.742 2.734 1 97.25 127 PRO B N 1
ATOM 2064 C CA . PRO B 1 127 ? -13.641 -4.875 2.148 1 97.25 127 PRO B CA 1
ATOM 2065 C C . PRO B 1 127 ? -14.75 -4.492 3.121 1 97.25 127 PRO B C 1
ATOM 2067 O O . PRO B 1 127 ? -14.656 -4.781 4.316 1 97.25 127 PRO B O 1
ATOM 2070 N N . VAL B 1 128 ? -15.688 -3.785 2.615 1 97.88 128 VAL B N 1
ATOM 2071 C CA . VAL B 1 128 ? -16.891 -3.457 3.373 1 97.88 128 VAL B CA 1
ATOM 2072 C C . VAL B 1 128 ? -18 -4.457 3.043 1 97.88 128 VAL B C 1
ATOM 2074 O O . VAL B 1 128 ? -18.359 -4.625 1.878 1 97.88 128 VAL B O 1
ATOM 2077 N N . ALA B 1 129 ? -18.422 -5.105 4.07 1 95.88 129 ALA B N 1
ATOM 2078 C CA . ALA B 1 129 ? -19.469 -6.105 3.844 1 95.88 129 ALA B CA 1
ATOM 2079 C C . ALA B 1 129 ? -20.594 -5.957 4.852 1 95.88 129 ALA B C 1
ATOM 2081 O O . ALA B 1 129 ? -20.391 -5.453 5.957 1 95.88 129 ALA B O 1
ATOM 2082 N N . ASP B 1 130 ? -21.734 -6.262 4.328 1 92.81 130 ASP B N 1
ATOM 2083 C CA . ASP B 1 130 ? -22.938 -6.332 5.156 1 92.81 130 ASP B CA 1
ATOM 2084 C C . ASP B 1 130 ? -23.641 -7.68 4.992 1 92.81 130 ASP B C 1
ATOM 2086 O O . ASP B 1 130 ? -24.109 -8.008 3.902 1 92.81 130 ASP B O 1
ATOM 2090 N N . ASN B 1 131 ? -23.688 -8.461 6.145 1 87.5 131 ASN B N 1
ATOM 2091 C CA . ASN B 1 131 ? -24.328 -9.766 6.117 1 87.5 131 ASN B CA 1
ATOM 2092 C C . ASN B 1 131 ? -23.781 -10.648 5 1 87.5 131 ASN B C 1
ATOM 2094 O O . ASN B 1 131 ? -24.547 -11.203 4.211 1 87.5 131 ASN B O 1
ATOM 2098 N N . GLY B 1 132 ? -22.469 -10.586 4.793 1 81.62 132 GLY B N 1
ATOM 2099 C CA . GLY B 1 132 ? -21.797 -11.461 3.842 1 81.62 132 GLY B CA 1
ATOM 2100 C C . GLY B 1 132 ? -21.766 -10.891 2.438 1 81.62 132 GLY B C 1
ATOM 2101 O O . GLY B 1 132 ? -21.078 -11.43 1.561 1 81.62 132 GLY B O 1
ATOM 2102 N N . LYS B 1 133 ? -22.453 -9.805 2.242 1 89.25 133 LYS B N 1
ATOM 2103 C CA . LYS B 1 133 ? -22.438 -9.18 0.922 1 89.25 133 LYS B CA 1
ATOM 2104 C C . LYS B 1 133 ? -21.391 -8.078 0.84 1 89.25 133 LYS B C 1
ATOM 2106 O O . LYS B 1 133 ? -21.328 -7.203 1.711 1 89.25 133 LYS B O 1
ATOM 2111 N N . LEU B 1 134 ? -20.641 -8.141 -0.18 1 94.19 134 LEU B N 1
ATOM 2112 C CA . LEU B 1 134 ? -19.625 -7.125 -0.415 1 94.19 134 LEU B CA 1
ATOM 2113 C C . LEU B 1 134 ? -20.25 -5.82 -0.897 1 94.19 134 LEU B C 1
ATOM 2115 O O . LEU B 1 134 ? -20.953 -5.809 -1.91 1 94.19 134 LEU B O 1
ATOM 2119 N N . LEU B 1 135 ? -20.047 -4.758 -0.209 1 95.25 135 LEU B N 1
ATOM 2120 C CA . LEU B 1 135 ? -20.672 -3.475 -0.532 1 95.25 135 LEU B CA 1
ATOM 2121 C C . LEU B 1 135 ? -19.656 -2.523 -1.155 1 95.25 135 LEU B C 1
ATOM 2123 O O . LEU B 1 135 ? -20.031 -1.614 -1.9 1 95.25 135 LEU B O 1
ATOM 2127 N N . GLY B 1 136 ? -18.453 -2.674 -0.784 1 96.31 136 GLY B N 1
ATOM 2128 C CA . GLY B 1 136 ? -17.406 -1.77 -1.226 1 96.31 136 GLY B CA 1
ATOM 2129 C C . GLY B 1 136 ? -16.031 -2.115 -0.658 1 96.31 136 GLY B C 1
ATOM 2130 O O . GLY B 1 136 ? -15.812 -3.242 -0.212 1 96.31 136 GLY B O 1
ATOM 2131 N N . ILE B 1 137 ? -15.18 -1.215 -0.801 1 96.94 137 ILE B N 1
ATOM 2132 C CA . ILE B 1 137 ? -13.82 -1.406 -0.31 1 96.94 137 ILE B CA 1
ATOM 2133 C C . ILE B 1 137 ? -13.25 -0.071 0.162 1 96.94 137 ILE B C 1
ATOM 2135 O O . ILE B 1 137 ? -13.531 0.976 -0.423 1 96.94 137 ILE B O 1
ATOM 2139 N N . VAL B 1 138 ? -12.516 -0.093 1.265 1 96.88 138 VAL B N 1
ATOM 2140 C CA . VAL B 1 138 ? -11.82 1.085 1.771 1 96.88 138 VAL B CA 1
ATOM 2141 C C . VAL B 1 138 ? -10.312 0.84 1.762 1 96.88 138 VAL B C 1
ATOM 2143 O O . VAL B 1 138 ? -9.828 -0.143 2.334 1 96.88 138 VAL B O 1
ATOM 2146 N N . GLY B 1 139 ? -9.602 1.615 1.058 1 95.56 139 GLY B N 1
ATOM 2147 C CA . GLY B 1 139 ? -8.148 1.637 1.137 1 95.56 139 GLY B CA 1
ATOM 2148 C C . GLY B 1 139 ? -7.613 2.85 1.871 1 95.56 139 GLY B C 1
ATOM 2149 O O . GLY B 1 139 ? -8.375 3.729 2.273 1 95.56 139 GLY B O 1
ATOM 2150 N N . LYS B 1 140 ? -6.316 2.873 2.004 1 94.31 140 LYS B N 1
ATOM 2151 C CA . LYS B 1 140 ? -5.703 3.996 2.707 1 94.31 140 LYS B CA 1
ATOM 2152 C C . LYS B 1 140 ? -5.961 5.309 1.974 1 94.31 140 LYS B C 1
ATOM 2154 O O . LYS B 1 140 ? -6.121 6.355 2.604 1 94.31 140 LYS B O 1
ATOM 2159 N N . LYS B 1 141 ? -6.027 5.215 0.675 1 93.5 141 LYS B N 1
ATOM 2160 C CA . LYS B 1 141 ? -6.32 6.418 -0.103 1 93.5 141 LYS B CA 1
ATOM 2161 C C . LYS B 1 141 ? -7.672 7.008 0.288 1 93.5 141 LYS B C 1
ATOM 2163 O O . LYS B 1 141 ? -7.836 8.227 0.316 1 93.5 141 LYS B O 1
ATOM 2168 N N . ASP B 1 142 ? -8.594 6.211 0.527 1 93.94 142 ASP B N 1
ATOM 2169 C CA . ASP B 1 142 ? -9.93 6.672 0.897 1 93.94 142 ASP B CA 1
ATOM 2170 C C . ASP B 1 142 ? -9.906 7.402 2.236 1 93.94 142 ASP B C 1
ATOM 2172 O O . ASP B 1 142 ? -10.625 8.383 2.426 1 93.94 142 ASP B O 1
ATOM 2176 N N . VAL B 1 143 ? -9.125 6.852 3.168 1 93.12 143 VAL B N 1
ATOM 2177 C CA . VAL B 1 143 ? -8.977 7.504 4.465 1 93.12 143 VAL B CA 1
ATOM 2178 C C . VAL B 1 143 ? -8.273 8.852 4.285 1 93.12 143 VAL B C 1
ATOM 2180 O O . VAL B 1 143 ? -8.68 9.852 4.879 1 93.12 143 VAL B O 1
ATOM 2183 N N . LEU B 1 144 ? -7.289 8.906 3.424 1 91.94 144 LEU B N 1
ATOM 2184 C CA . LEU B 1 144 ? -6.508 10.117 3.193 1 91.94 144 LEU B CA 1
ATOM 2185 C C . LEU B 1 144 ? -7.387 11.227 2.625 1 91.94 144 LEU B C 1
ATOM 2187 O O . LEU B 1 144 ? -7.176 12.406 2.926 1 91.94 144 LEU B O 1
AT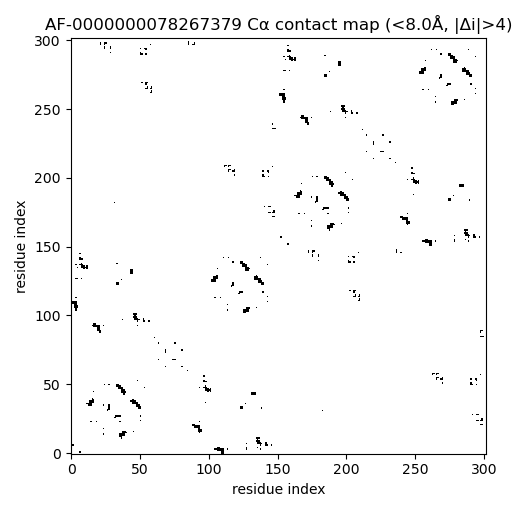OM 2191 N N . LYS B 1 145 ? -8.297 10.852 1.802 1 90.69 145 LYS B N 1
ATOM 2192 C CA . LYS B 1 145 ? -9.188 11.836 1.187 1 90.69 145 LYS B CA 1
ATOM 2193 C C . LYS B 1 145 ? -9.938 12.641 2.246 1 90.69 145 LYS B C 1
ATOM 2195 O O . LYS B 1 145 ? -10.328 13.781 2.002 1 90.69 145 LYS B O 1
ATOM 2200 N N . THR B 1 146 ? -10.078 12.055 3.381 1 86.5 146 THR B N 1
ATOM 2201 C CA . THR B 1 146 ? -10.836 12.719 4.43 1 86.5 146 THR B CA 1
ATOM 2202 C C . THR B 1 146 ? -9.977 13.758 5.152 1 86.5 146 THR B C 1
ATOM 2204 O O . THR B 1 146 ? -10.492 14.586 5.898 1 86.5 146 THR B O 1
ATOM 2207 N N . LEU B 1 147 ? -8.719 13.703 4.953 1 79.81 147 LEU B N 1
ATOM 2208 C CA . LEU B 1 147 ? -7.793 14.602 5.637 1 79.81 147 LEU B CA 1
ATOM 2209 C C . LEU B 1 147 ? -7.688 15.93 4.898 1 79.81 147 LEU B C 1
ATOM 2211 O O . LEU B 1 147 ? -7.113 16.891 5.422 1 79.81 147 LEU B O 1
ATOM 2215 N N . ILE B 1 148 ? -8.109 15.969 3.713 1 77.19 148 ILE B N 1
ATOM 2216 C CA . ILE B 1 148 ? -8.039 17.203 2.955 1 77.19 148 ILE B CA 1
ATOM 2217 C C . ILE B 1 148 ? -9.383 17.922 3.006 1 77.19 148 ILE B C 1
ATOM 2219 O O . ILE B 1 148 ? -10.438 17.297 2.875 1 77.19 148 ILE B O 1
ATOM 2223 N N . PRO B 1 149 ? -9.242 19.234 3.377 1 64.81 149 PRO B N 1
ATOM 2224 C CA . PRO B 1 149 ? -10.492 19.984 3.361 1 64.81 149 PRO B CA 1
ATOM 2225 C C . PRO B 1 149 ? -11.25 19.859 2.041 1 64.81 149 PRO B C 1
ATOM 2227 O O . PRO B 1 149 ? -10.625 19.734 0.981 1 64.81 149 PRO B O 1
ATOM 2230 N N . ARG B 1 150 ? -12.555 19.359 2.135 1 57.5 150 ARG B N 1
ATOM 2231 C CA . ARG B 1 150 ? -13.406 19.328 0.951 1 57.5 150 ARG B CA 1
ATOM 2232 C C . ARG B 1 150 ? -13.445 20.703 0.277 1 57.5 150 ARG B C 1
ATOM 2234 O O . ARG B 1 150 ? -13.633 21.719 0.942 1 57.5 150 ARG B O 1
ATOM 2241 N N . SER B 1 151 ? -12.711 20.844 -0.815 1 45.34 151 SER B N 1
ATOM 2242 C CA . SER B 1 151 ? -13 22.109 -1.483 1 45.34 151 SER B CA 1
ATOM 2243 C C . SER B 1 151 ? -14.477 22.219 -1.832 1 45.34 151 SER B C 1
ATOM 2245 O O . SER B 1 151 ? -15.148 21.219 -2.059 1 45.34 151 SER B O 1
#

Radius of gyration: 21.59 Å; Cα contacts (8 Å, |Δi|>4): 507; chains: 2; bounding box: 51×59×55 Å

Sequence (302 aa):
MRTAQDIMTAEVITISPDADITEAVKILLDKGVNGLPVVDESGHLVGILCQSDLVRMQKSLPIPSLFTLLDGFVPLSSSALLEAEVKRIAASKVSDAMSTKVVTIAPDMTIDEIAALMVDKKFHTLPVADNGKLLGIVGKKDVLKTLIPRSMRTAQDIMTAEVITISPDADITEAVKILLDKGVNGLPVVDESGHLVGILCQSDLVRMQKSLPIPSLFTLLDGFVPLSSSALLEAEVKRIAASKVSDAMSTKVVTIAPDMTIDEIAALMVDKKFHTLPVADNGKLLGIVGKKDVLKTLIPRS

Solvent-accessible surface area (backbone atoms only — not comparable to full-atom values): 16501 Å² total; per-residue (Å²): 132,62,24,38,61,77,48,35,44,58,86,64,68,66,41,45,46,80,37,40,34,49,58,51,51,49,49,34,62,76,69,69,48,61,54,31,46,20,29,46,96,87,62,41,72,58,25,34,38,36,56,65,44,54,37,44,52,55,39,62,56,72,66,75,49,66,63,58,50,64,68,44,85,62,80,69,49,75,64,51,54,52,49,49,47,46,46,49,53,49,64,31,35,34,61,77,52,36,44,63,84,63,68,63,40,48,48,77,41,39,50,49,57,49,27,40,49,27,58,77,69,65,46,62,60,36,43,23,32,58,96,70,37,76,56,23,34,37,37,57,67,42,58,50,57,68,67,39,80,82,125,131,61,25,38,62,76,48,34,43,59,85,62,68,66,41,46,45,78,38,39,35,52,57,51,51,49,49,34,63,75,69,69,47,61,56,31,47,20,29,47,97,87,62,40,68,59,26,34,39,34,56,65,45,53,39,45,52,54,39,62,56,73,65,75,48,66,62,58,48,62,70,44,83,62,80,69,46,76,63,50,52,52,47,49,50,48,44,49,49,58,65,32,34,32,62,78,53,36,43,63,84,63,66,64,39,48,48,76,42,38,51,51,57,49,28,40,47,27,59,77,69,65,46,60,58,35,43,23,32,56,96,70,37,76,57,24,34,37,38,57,67,43,59,51,57,69,62,40,79,81,124